Protein AF-0000000073734583 (afdb_homodimer)

pLDDT: mean 79.57, std 23.07, range [24.38, 98.81]

Organism: Sparus aurata (NCBI:txid8175)

Sequence (282 aa):
MITLQVNISLIQTADVPLQIPQTEAKLSEDLTLTCQASGDKVGLFFWYKMKFGYMVETIAEGAVHKEITLQGQFNNSRFSITKAGSLFHLNIKNVNEDDEGAYFCQSGAAYSMKFKSGIILAVNGKVSYFHCFLCFVCISVMITLQVNISLIQTADVPLQIPQTEAKLSEDLTLTCQASGDKVGLFFWYKMKFGYMVETIAEGAVHKEITLQGQFNNSRFSITKAGSLFHLNIKNVNEDDEGAYFCQSGAAYSMKFKSGIILAVNGKVSYFHCFLCFVCISV

InterPro domains:
  IPR003599 Immunoglobulin domain subtype [SM00409] (20-124)
  IPR007110 Immunoglobulin-like domain [PS50835] (17-106)
  IPR013106 Immunoglobulin V-set domain [PF07686] (23-123)
  IPR013106 Immunoglobulin V-set domain [SM00406] (30-107)
  IPR013783 Immunoglobulin-like fold [G3DSA:2.60.40.10] (16-129)
  IPR036179 Immunoglobulin-like domain superfamily [SSF48726] (19-123)

Solvent-accessible surface area (backbone atoms only — not comparable to full-atom values): 15970 Å² total; per-residue (Å²): 135,86,78,78,74,77,75,72,71,76,68,73,71,62,74,67,79,48,73,39,55,72,49,71,45,50,74,59,35,69,48,72,46,77,34,68,61,65,76,53,75,82,19,41,33,35,34,35,38,34,38,90,65,36,41,72,39,65,38,28,42,33,36,69,84,55,71,65,43,58,26,78,76,42,58,45,94,43,43,48,76,48,74,62,88,42,33,39,31,44,36,38,45,55,32,47,74,84,67,39,30,36,38,36,31,33,35,23,40,85,91,54,66,40,75,65,42,46,36,34,37,20,40,67,77,44,61,75,61,68,76,44,62,69,62,56,71,65,58,82,113,134,85,78,78,75,75,73,72,72,76,67,73,71,64,75,68,78,47,74,38,54,74,48,72,43,49,73,58,36,70,46,74,46,78,33,68,59,66,76,48,74,80,17,42,32,37,34,36,39,32,38,90,64,36,41,73,39,63,38,28,41,33,35,67,84,55,72,66,41,59,26,78,75,43,57,45,93,44,42,49,76,49,75,59,90,43,33,40,32,44,35,38,44,54,33,46,74,84,68,38,30,37,38,37,31,34,36,23,39,86,94,52,65,40,75,65,42,47,36,34,37,19,40,67,76,44,59,74,60,68,76,45,61,68,64,57,71,67,57,81,113

Structure (mmCIF, N/CA/C/O backbone):
data_AF-0000000073734583-model_v1
#
loop_
_entity.id
_entity.type
_entity.pdbx_description
1 polymer 'Ig-like domain-containing protein'
#
loop_
_atom_site.group_PDB
_atom_site.id
_atom_site.type_symbol
_atom_site.label_atom_id
_atom_site.label_alt_id
_atom_site.label_comp_id
_atom_site.label_asym_id
_atom_site.label_entity_id
_atom_site.label_seq_id
_atom_site.pdbx_PDB_ins_code
_atom_site.Cartn_x
_atom_site.Cartn_y
_atom_site.Cartn_z
_atom_site.occupancy
_atom_site.B_iso_or_equiv
_atom_site.auth_seq_id
_atom_site.auth_comp_id
_atom_site.auth_asym_id
_atom_site.auth_atom_id
_atom_site.pdbx_PDB_model_num
ATOM 1 N N . MET A 1 1 ? -44.281 -34.625 -4.426 1 35.41 1 MET A N 1
ATOM 2 C CA . MET A 1 1 ? -43.594 -33.656 -3.562 1 35.41 1 MET A CA 1
ATOM 3 C C . MET A 1 1 ? -42.281 -33.219 -4.172 1 35.41 1 MET A C 1
ATOM 5 O O . MET A 1 1 ? -41.344 -34 -4.312 1 35.41 1 MET A O 1
ATOM 9 N N . ILE A 1 2 ? -42.312 -32.281 -5.18 1 40.22 2 ILE A N 1
ATOM 10 C CA . ILE A 1 2 ? -41.188 -31.75 -5.961 1 40.22 2 ILE A CA 1
ATOM 11 C C . ILE A 1 2 ? -40.312 -30.906 -5.07 1 40.22 2 ILE A C 1
ATOM 13 O O . ILE A 1 2 ? -40.75 -29.875 -4.539 1 40.22 2 ILE A O 1
ATOM 17 N N . THR A 1 3 ? -39.344 -31.562 -4.301 1 34.41 3 THR A N 1
ATOM 18 C CA . THR A 1 3 ? -38.375 -30.812 -3.508 1 34.41 3 THR A CA 1
ATOM 19 C C . THR A 1 3 ? -37.469 -29.969 -4.406 1 34.41 3 THR A C 1
ATOM 21 O O . THR A 1 3 ? -36.75 -30.516 -5.238 1 34.41 3 THR A O 1
ATOM 24 N N . LEU A 1 4 ? -37.906 -28.75 -4.719 1 34.22 4 LEU A N 1
ATOM 25 C CA . LEU A 1 4 ? -37.031 -27.781 -5.367 1 34.22 4 LEU A CA 1
ATOM 26 C C . LEU A 1 4 ? -35.812 -27.5 -4.516 1 34.22 4 LEU A C 1
ATOM 28 O O . LEU A 1 4 ? -35.938 -26.953 -3.414 1 34.22 4 LEU A O 1
ATOM 32 N N . GLN A 1 5 ? -34.812 -28.312 -4.621 1 40.91 5 GLN A N 1
ATOM 33 C CA . GLN A 1 5 ? -33.531 -28.031 -3.975 1 40.91 5 GLN A CA 1
ATOM 34 C C . GLN A 1 5 ? -32.906 -26.766 -4.547 1 40.91 5 GLN A C 1
ATOM 36 O O . GLN A 1 5 ? -32.625 -26.703 -5.742 1 40.91 5 GLN A O 1
ATOM 41 N N . VAL A 1 6 ? -33.281 -25.625 -4.023 1 35.09 6 VAL A N 1
ATOM 42 C CA . VAL A 1 6 ? -32.531 -24.406 -4.363 1 35.09 6 VAL A CA 1
ATOM 43 C C . VAL A 1 6 ? -31.094 -24.547 -3.914 1 35.09 6 VAL A C 1
ATOM 45 O O . VAL A 1 6 ? -30.812 -24.703 -2.721 1 35.09 6 VAL A O 1
ATOM 48 N N . ASN A 1 7 ? -30.266 -25.172 -4.727 1 38.91 7 ASN A N 1
ATOM 49 C CA . ASN A 1 7 ? -28.844 -25.078 -4.438 1 38.91 7 ASN A CA 1
ATOM 50 C C . ASN A 1 7 ? -28.391 -23.625 -4.355 1 38.91 7 ASN A C 1
ATOM 52 O O . ASN A 1 7 ? -28.531 -22.875 -5.32 1 38.91 7 ASN A O 1
ATOM 56 N N . ILE A 1 8 ? -28.531 -23.031 -3.258 1 34.38 8 ILE A N 1
ATOM 57 C CA . ILE A 1 8 ? -27.875 -21.75 -3.031 1 34.38 8 ILE A CA 1
ATOM 58 C C . ILE A 1 8 ? -26.391 -21.859 -3.404 1 34.38 8 ILE A C 1
ATOM 60 O O . ILE A 1 8 ? -25.641 -22.594 -2.762 1 34.38 8 ILE A O 1
ATOM 64 N N . SER A 1 9 ? -26.078 -21.828 -4.656 1 38.75 9 SER A N 1
ATOM 65 C CA . SER A 1 9 ? -24.656 -21.625 -4.98 1 38.75 9 SER A CA 1
ATOM 66 C C . SER A 1 9 ? -24.047 -20.547 -4.109 1 38.75 9 SER A C 1
ATOM 68 O O . SER A 1 9 ? -24.594 -19.453 -3.984 1 38.75 9 SER A O 1
ATOM 70 N N . LEU A 1 10 ? -23.422 -20.844 -3.061 1 38.38 10 LEU A N 1
ATOM 71 C CA . LEU A 1 10 ? -22.531 -19.922 -2.365 1 38.38 10 LEU A CA 1
ATOM 72 C C . LEU A 1 10 ? -21.672 -19.141 -3.355 1 38.38 10 LEU A C 1
ATOM 74 O O . LEU A 1 10 ? -20.75 -19.703 -3.955 1 38.38 10 LEU A O 1
ATOM 78 N N . ILE A 1 11 ? -22.266 -18.375 -4.215 1 38.53 11 ILE A N 1
ATOM 79 C CA . ILE A 1 11 ? -21.422 -17.438 -4.949 1 38.53 11 ILE A CA 1
ATOM 80 C C . ILE A 1 11 ? -20.328 -16.891 -4.031 1 38.53 11 ILE A C 1
ATOM 82 O O . ILE A 1 11 ? -20.625 -16.344 -2.969 1 38.53 11 ILE A O 1
ATOM 86 N N . GLN A 1 12 ? -19.312 -17.578 -3.699 1 41.94 12 GLN A N 1
ATOM 87 C CA . GLN A 1 12 ? -18.156 -16.922 -3.096 1 41.94 12 GLN A CA 1
ATOM 88 C C . GLN A 1 12 ? -17.984 -15.508 -3.619 1 41.94 12 GLN A C 1
ATOM 90 O O . GLN A 1 12 ? -17.906 -15.289 -4.828 1 41.94 12 GLN A O 1
ATOM 95 N N . THR A 1 13 ? -18.812 -14.586 -3.254 1 44.34 13 THR A N 1
ATOM 96 C CA . THR A 1 13 ? -18.688 -13.195 -3.672 1 44.34 13 THR A CA 1
ATOM 97 C C . THR A 1 13 ? -17.234 -12.766 -3.717 1 44.34 13 THR A C 1
ATOM 99 O O . THR A 1 13 ? -16.516 -12.852 -2.713 1 44.34 13 THR A O 1
ATOM 102 N N . ALA A 1 14 ? -16.484 -13.164 -4.73 1 50.34 14 ALA A N 1
ATOM 103 C CA . ALA A 1 14 ? -15.156 -12.609 -4.957 1 50.34 14 ALA A CA 1
ATOM 104 C C . ALA A 1 14 ? -15.07 -11.172 -4.453 1 50.34 14 ALA A C 1
ATOM 106 O O . ALA A 1 14 ? -15.969 -10.359 -4.711 1 50.34 14 ALA A O 1
ATOM 107 N N . ASP A 1 15 ? -14.555 -10.922 -3.242 1 63.34 15 ASP A N 1
ATOM 108 C CA . ASP A 1 15 ? -14.398 -9.586 -2.672 1 63.34 15 ASP A CA 1
ATOM 109 C C . ASP A 1 15 ? -13.922 -8.594 -3.725 1 63.34 15 ASP A C 1
ATOM 111 O O . ASP A 1 15 ? -12.875 -8.789 -4.344 1 63.34 15 ASP A O 1
ATOM 115 N N . VAL A 1 16 ? -14.867 -8.078 -4.516 1 70.25 16 VAL A N 1
ATOM 116 C CA . VAL A 1 16 ? -14.625 -7.02 -5.488 1 70.25 16 VAL A CA 1
ATOM 117 C C . VAL A 1 16 ? -13.836 -5.887 -4.832 1 70.25 16 VAL A C 1
ATOM 119 O O . VAL A 1 16 ? -14.164 -5.461 -3.721 1 70.25 16 VAL A O 1
ATOM 122 N N . PRO A 1 17 ? -12.695 -5.566 -5.52 1 79.75 17 PRO A N 1
ATOM 123 C CA . PRO A 1 17 ? -11.945 -4.438 -4.957 1 79.75 17 PRO A CA 1
ATOM 124 C C . PRO A 1 17 ? -12.82 -3.203 -4.738 1 79.75 17 PRO A C 1
ATOM 126 O O . PRO A 1 17 ? -13.711 -2.92 -5.547 1 79.75 17 PRO A O 1
ATOM 129 N N . LEU A 1 18 ? -12.719 -2.6 -3.615 1 88.12 18 LEU A N 1
ATOM 130 C CA . LEU A 1 18 ? -13.469 -1.404 -3.242 1 88.12 18 LEU A CA 1
ATOM 131 C C . LEU A 1 18 ? -12.805 -0.15 -3.799 1 88.12 18 LEU A C 1
ATOM 133 O O . LEU A 1 18 ? -11.617 0.086 -3.561 1 88.12 18 LEU A O 1
ATOM 137 N N . GLN A 1 19 ? -13.555 0.613 -4.617 1 91.81 19 GLN A N 1
ATOM 138 C CA . GLN A 1 19 ? -13.031 1.894 -5.078 1 91.81 19 GLN A CA 1
ATOM 139 C C . GLN A 1 19 ? -12.898 2.881 -3.92 1 91.81 19 GLN A C 1
ATOM 141 O O . GLN A 1 19 ? -13.75 2.914 -3.027 1 91.81 19 GLN A O 1
ATOM 146 N N . ILE A 1 20 ? -11.812 3.674 -3.93 1 94.06 20 ILE A N 1
ATOM 147 C CA . ILE A 1 20 ? -11.609 4.609 -2.83 1 94.06 20 ILE A CA 1
ATOM 148 C C . ILE A 1 20 ? -11.938 6.027 -3.291 1 94.06 20 ILE A C 1
ATOM 150 O O . ILE A 1 20 ? -11.875 6.328 -4.484 1 94.06 20 ILE A O 1
ATOM 154 N N . PRO A 1 21 ? -12.414 6.867 -2.396 1 94.31 21 PRO A N 1
ATOM 155 C CA . PRO A 1 21 ? -12.781 8.234 -2.773 1 94.31 21 PRO A CA 1
ATOM 156 C C . PRO A 1 21 ? -11.578 9.078 -3.188 1 94.31 21 PRO A C 1
ATOM 158 O O . PRO A 1 21 ? -10.43 8.664 -2.992 1 94.31 21 PRO A O 1
ATOM 161 N N . GLN A 1 22 ? -11.898 10.141 -3.861 1 91.25 22 GLN A N 1
ATOM 162 C CA . GLN A 1 22 ? -10.891 11.125 -4.23 1 91.25 22 GLN A CA 1
ATOM 163 C C . GLN A 1 22 ? -11.211 12.492 -3.639 1 91.25 22 GLN A C 1
ATOM 165 O O . GLN A 1 22 ? -12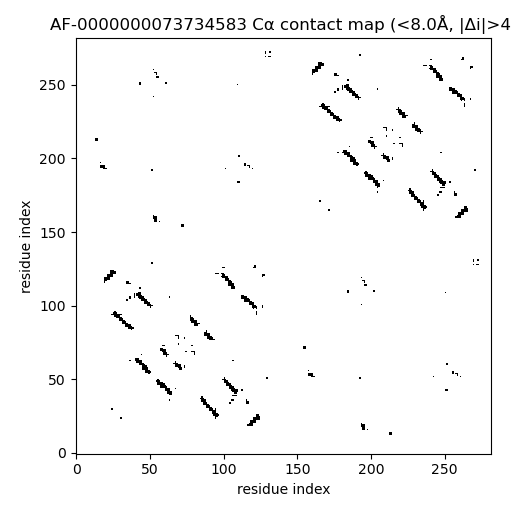.383 12.875 -3.539 1 91.25 22 GLN A O 1
ATOM 170 N N . THR A 1 23 ? -10.211 13.172 -3.221 1 94 23 THR A N 1
ATOM 171 C CA . THR A 1 23 ? -10.359 14.555 -2.775 1 94 23 THR A CA 1
ATOM 172 C C . THR A 1 23 ? -9.312 15.453 -3.441 1 94 23 THR A C 1
ATOM 174 O O . THR A 1 23 ? -8.383 14.953 -4.082 1 94 23 THR A O 1
ATOM 177 N N . GLU A 1 24 ? -9.547 16.703 -3.414 1 93.5 24 GLU A N 1
ATOM 178 C CA . GLU A 1 24 ? -8.625 17.656 -4.02 1 93.5 24 GLU A CA 1
ATOM 179 C C . GLU A 1 24 ? -8.234 18.75 -3.027 1 93.5 24 GLU A C 1
ATOM 181 O O . GLU A 1 24 ? -9.047 19.156 -2.193 1 93.5 24 GLU A O 1
ATOM 186 N N . ALA A 1 25 ? -6.992 19.125 -3.111 1 95.88 25 ALA A N 1
ATOM 187 C CA . ALA A 1 25 ? -6.5 20.266 -2.338 1 95.88 25 ALA A CA 1
ATOM 188 C C . ALA A 1 25 ? -5.762 21.266 -3.234 1 95.88 25 ALA A C 1
ATOM 190 O O . ALA A 1 25 ? -5.195 20.875 -4.258 1 95.88 25 ALA A O 1
ATOM 191 N N . LYS A 1 26 ? -5.812 22.531 -2.834 1 95.38 26 LYS A N 1
ATOM 192 C CA . LYS A 1 26 ? -5.016 23.547 -3.504 1 95.38 26 LYS A CA 1
ATOM 193 C C . LYS A 1 26 ? -3.641 23.688 -2.859 1 95.38 26 LYS A C 1
ATOM 195 O O . LYS A 1 26 ? -3.453 23.312 -1.697 1 95.38 26 LYS A O 1
ATOM 200 N N . LEU A 1 27 ? -2.771 24.188 -3.654 1 95.75 27 LEU A N 1
ATOM 201 C CA . LEU A 1 27 ? -1.441 24.453 -3.117 1 95.75 27 LEU A CA 1
ATOM 202 C C . LEU A 1 27 ? -1.524 25.375 -1.901 1 95.75 27 LEU A C 1
ATOM 204 O O . LEU A 1 27 ? -2.287 26.344 -1.898 1 95.75 27 LEU A O 1
ATOM 208 N N . SER A 1 28 ? -0.729 25.016 -0.938 1 96.62 28 SER A N 1
ATOM 209 C CA . SER A 1 28 ? -0.502 25.812 0.26 1 96.62 28 SER A CA 1
ATOM 210 C C . SER A 1 28 ? -1.683 25.719 1.221 1 96.62 28 SER A C 1
ATOM 212 O O . SER A 1 28 ? -1.654 26.312 2.307 1 96.62 28 SER A O 1
ATOM 214 N N . GLU A 1 29 ? -2.691 25 0.878 1 96.94 29 GLU A N 1
ATOM 215 C CA . GLU A 1 29 ? -3.805 24.781 1.794 1 96.94 29 GLU A CA 1
ATOM 216 C C . GLU A 1 29 ? -3.469 23.703 2.822 1 96.94 29 GLU A C 1
ATOM 218 O O . GLU A 1 29 ? -2.504 22.953 2.652 1 96.94 29 GLU A O 1
ATOM 223 N N . ASP A 1 30 ? -4.18 23.797 3.928 1 98.38 30 ASP A N 1
ATOM 224 C CA . ASP A 1 30 ? -4.066 22.719 4.906 1 98.38 30 ASP A CA 1
ATOM 225 C C . ASP A 1 30 ? -5.117 21.641 4.66 1 98.38 30 ASP A C 1
ATOM 227 O O . ASP A 1 30 ? -6.234 21.938 4.227 1 98.38 30 ASP A O 1
ATOM 231 N N . LEU A 1 31 ? -4.793 20.422 4.922 1 98.31 31 LEU A N 1
ATOM 232 C CA . LEU A 1 31 ? -5.672 19.281 4.664 1 98.31 31 LEU A CA 1
ATOM 233 C C . LEU A 1 31 ? -5.637 18.297 5.824 1 98.31 31 LEU A C 1
ATOM 235 O O . LEU A 1 31 ? -4.574 18.031 6.395 1 98.31 31 LEU A O 1
ATOM 239 N N . THR A 1 32 ? -6.762 17.781 6.18 1 98.56 32 THR A N 1
ATOM 240 C CA . THR A 1 32 ? -6.855 16.719 7.184 1 98.56 32 THR A CA 1
ATOM 241 C C . THR A 1 32 ? -7.5 15.469 6.598 1 98.56 32 THR A C 1
ATOM 243 O O . THR A 1 32 ? -8.578 15.539 6.004 1 98.56 32 THR A O 1
ATOM 246 N N . LEU A 1 33 ? -6.863 14.375 6.656 1 98.12 33 LEU A N 1
ATOM 247 C CA . LEU A 1 33 ? -7.422 13.07 6.301 1 98.12 33 LEU A CA 1
ATOM 248 C C . LEU A 1 33 ? -7.801 12.281 7.551 1 98.12 33 LEU A C 1
ATOM 250 O O . LEU A 1 33 ? -7.07 12.305 8.547 1 98.12 33 LEU A O 1
ATOM 254 N N . THR A 1 34 ? -8.906 11.578 7.492 1 96.5 34 THR A N 1
ATOM 255 C CA . THR A 1 34 ? -9.43 10.93 8.688 1 96.5 34 THR A CA 1
ATOM 256 C C . THR A 1 34 ? -9.516 9.414 8.484 1 96.5 34 THR A C 1
ATOM 258 O O . THR A 1 34 ? -9.93 8.953 7.422 1 96.5 34 THR A O 1
ATOM 261 N N . CYS A 1 35 ? -9.117 8.695 9.414 1 94.81 35 CYS A N 1
ATOM 262 C CA . CYS A 1 35 ? -9.195 7.238 9.453 1 94.81 35 CYS A CA 1
ATOM 263 C C . CYS A 1 35 ? -9.914 6.762 10.703 1 94.81 35 CYS A C 1
ATOM 265 O O . CYS A 1 35 ? -9.586 7.18 11.82 1 94.81 35 CYS A O 1
ATOM 267 N N . GLN A 1 36 ? -10.906 5.992 10.547 1 89.31 36 GLN A N 1
ATOM 268 C CA . GLN A 1 36 ? -11.602 5.367 11.664 1 89.31 36 GLN A CA 1
ATOM 269 C C . GLN A 1 36 ? -11 4.008 12 1 89.31 36 GLN A C 1
ATOM 271 O O . GLN A 1 36 ? -11.109 3.062 11.219 1 89.31 36 GLN A O 1
ATOM 276 N N . ALA A 1 37 ? -10.297 3.949 12.938 1 80 37 ALA A N 1
ATOM 277 C CA . ALA A 1 37 ? -9.672 2.686 13.32 1 80 37 ALA A CA 1
ATOM 278 C C . ALA A 1 37 ? -10.258 2.16 14.625 1 80 37 ALA A C 1
ATOM 280 O O . ALA A 1 37 ? -9.68 1.272 15.258 1 80 37 ALA A O 1
ATOM 281 N N . SER A 1 38 ? -11.523 2.711 15.156 1 64.06 38 SER A N 1
ATOM 282 C CA . SER A 1 38 ? -12.164 2.377 16.422 1 64.06 38 SER A CA 1
ATOM 283 C C . SER A 1 38 ? -12.68 0.94 16.422 1 64.06 38 SER A C 1
ATOM 285 O O . SER A 1 38 ? -13.07 0.418 15.383 1 64.06 38 SER A O 1
ATOM 287 N N . GLY A 1 39 ? -12.281 0.159 17.438 1 58.41 39 GLY A N 1
ATOM 288 C CA . GLY A 1 39 ? -12.75 -1.157 17.844 1 58.41 39 GLY A CA 1
ATOM 289 C C . GLY A 1 39 ? -11.625 -2.158 18.031 1 58.41 39 GLY A C 1
ATOM 290 O O . GLY A 1 39 ? -11.836 -3.25 18.562 1 58.41 39 GLY A O 1
ATOM 291 N N . ASP A 1 40 ? -10.719 -1.677 17.359 1 54.5 40 ASP A N 1
ATOM 292 C CA . ASP A 1 40 ? -9.742 -2.74 17.531 1 54.5 40 ASP A CA 1
ATOM 293 C C . ASP A 1 40 ? -8.969 -2.559 18.844 1 54.5 40 ASP A C 1
ATOM 295 O O . ASP A 1 40 ? -8.266 -1.562 19.016 1 54.5 40 ASP A O 1
ATOM 299 N N . LYS A 1 41 ? -9.633 -2.768 20.016 1 56.22 41 LYS A N 1
ATOM 300 C CA . LYS A 1 41 ? -8.938 -2.658 21.297 1 56.22 41 LYS A CA 1
ATOM 301 C C . LYS A 1 41 ? -7.445 -2.422 21.094 1 56.22 41 LYS A C 1
ATOM 303 O O . LYS A 1 41 ? -6.895 -1.436 21.594 1 56.22 41 LYS A O 1
ATOM 308 N N . VAL A 1 42 ? -6.461 -3.465 21.172 1 58.16 42 VAL A N 1
ATOM 309 C CA . VAL A 1 42 ? -5.004 -3.561 21.25 1 58.16 42 VAL A CA 1
ATOM 310 C C . VAL A 1 42 ? -4.426 -3.738 19.859 1 58.16 42 VAL A C 1
ATOM 312 O O . VAL A 1 42 ? -4.656 -4.762 19.203 1 58.16 42 VAL A O 1
ATOM 315 N N . GLY A 1 43 ? -4.383 -2.547 18.938 1 82.31 43 GLY A N 1
ATOM 316 C CA . GLY A 1 43 ? -3.732 -3.021 17.734 1 82.31 43 GLY A CA 1
ATOM 317 C C . GLY A 1 43 ? -2.779 -2.008 17.125 1 82.31 43 GLY A C 1
ATOM 318 O O . GLY A 1 43 ? -2.521 -0.959 17.719 1 82.31 43 GLY A O 1
ATOM 319 N N . LEU A 1 44 ? -1.992 -2.316 16.203 1 88.75 44 LEU A N 1
ATOM 320 C CA . LEU A 1 44 ? -1.053 -1.527 15.422 1 88.75 44 LEU A CA 1
ATOM 321 C C . LEU A 1 44 ? -1.794 -0.589 14.469 1 88.75 44 LEU A C 1
ATOM 323 O O . LEU A 1 44 ? -2.945 -0.844 14.109 1 88.75 44 LEU A O 1
ATOM 327 N N . PHE A 1 45 ? -1.172 0.544 14.328 1 91.81 45 PHE A N 1
ATOM 328 C CA . PHE A 1 45 ? -1.754 1.538 13.43 1 91.81 45 PHE A CA 1
ATOM 329 C C . PHE A 1 45 ? -0.693 2.117 12.508 1 91.81 45 PHE A C 1
ATOM 331 O O . PHE A 1 45 ? 0.418 2.43 12.938 1 91.81 45 PHE A O 1
ATOM 338 N N . PHE A 1 46 ? -1.077 2.32 11.156 1 94.44 46 PHE A N 1
ATOM 339 C CA . PHE A 1 46 ? -0.163 2.873 10.164 1 94.44 46 PHE A CA 1
ATOM 340 C C . PHE A 1 46 ? -0.894 3.822 9.227 1 94.44 46 PHE A C 1
ATOM 342 O O . PHE A 1 46 ? -2.037 3.566 8.836 1 94.44 46 PHE A O 1
ATOM 349 N N . TRP A 1 47 ? -0.227 4.918 8.867 1 96.56 47 TRP A N 1
ATOM 350 C CA . TRP A 1 47 ? -0.566 5.715 7.695 1 96.56 47 TRP A CA 1
ATOM 351 C C . TRP A 1 47 ? 0.458 5.512 6.586 1 96.56 47 TRP A C 1
ATOM 353 O O . TRP A 1 47 ? 1.665 5.52 6.836 1 96.56 47 TRP A O 1
ATOM 363 N N . TYR A 1 48 ? -0.094 5.316 5.371 1 97.12 48 TYR A N 1
ATOM 364 C CA . TYR A 1 48 ? 0.779 5.148 4.211 1 97.12 48 TYR A CA 1
ATOM 365 C C . TYR A 1 48 ? 0.444 6.16 3.125 1 97.12 48 TYR A C 1
ATOM 367 O O . TYR A 1 48 ? -0.707 6.582 2.994 1 97.12 48 TYR A O 1
ATOM 375 N N . LYS A 1 49 ? 1.459 6.477 2.379 1 97.06 49 LYS A N 1
ATOM 376 C CA . LYS A 1 49 ? 1.299 7.223 1.134 1 97.06 49 LYS A CA 1
ATOM 377 C C . LYS A 1 49 ? 1.87 6.449 -0.049 1 97.06 49 LYS A C 1
ATOM 379 O O . LYS A 1 49 ? 2.949 5.859 0.05 1 97.06 49 LYS A O 1
ATOM 384 N N . MET A 1 50 ? 1.087 6.453 -1.098 1 93.81 50 MET A N 1
ATOM 385 C CA . MET A 1 50 ? 1.532 5.758 -2.303 1 93.81 50 MET A CA 1
ATOM 386 C C . MET A 1 50 ? 1.355 6.637 -3.535 1 93.81 50 MET A C 1
ATOM 388 O O . MET A 1 50 ? 0.264 7.156 -3.783 1 93.81 50 MET A O 1
ATOM 392 N N . LYS A 1 51 ? 2.445 6.828 -4.191 1 89.31 51 LYS A N 1
ATOM 393 C CA . LYS A 1 51 ? 2.404 7.406 -5.531 1 89.31 51 LYS A CA 1
ATOM 394 C C . LYS A 1 51 ? 2.621 6.336 -6.598 1 89.31 51 LYS A C 1
ATOM 396 O O . LYS A 1 51 ? 3.523 5.508 -6.477 1 89.31 51 LYS A O 1
ATOM 401 N N . PHE A 1 52 ? 1.779 6.355 -7.512 1 84.19 52 PHE A N 1
ATOM 402 C CA . PHE A 1 52 ? 1.883 5.328 -8.539 1 84.19 52 PHE A CA 1
ATOM 403 C C . PHE A 1 52 ? 3.295 5.277 -9.117 1 84.19 52 PHE A C 1
ATOM 405 O O . PHE A 1 52 ? 3.893 6.316 -9.398 1 84.19 52 PHE A O 1
ATOM 412 N N . GLY A 1 53 ? 3.766 4.121 -9.273 1 87.19 53 GLY A N 1
ATOM 413 C CA . GLY A 1 53 ? 5.094 3.938 -9.836 1 87.19 53 GLY A CA 1
ATOM 414 C C . GLY A 1 53 ? 6.199 3.996 -8.797 1 87.19 53 GLY A C 1
ATOM 415 O O . GLY A 1 53 ? 7.367 3.779 -9.117 1 87.19 53 GLY A O 1
ATOM 416 N N . TYR A 1 54 ? 5.82 4.285 -7.625 1 91.94 54 TYR A N 1
ATOM 417 C CA . TYR A 1 54 ? 6.82 4.445 -6.574 1 91.94 54 TYR A CA 1
ATOM 418 C C . TYR A 1 54 ? 6.555 3.488 -5.418 1 91.94 54 TYR A C 1
ATOM 420 O O . TYR A 1 54 ? 5.457 2.93 -5.305 1 91.94 54 TYR A O 1
ATOM 428 N N . MET A 1 55 ? 7.531 3.352 -4.602 1 95.69 55 MET A N 1
ATOM 429 C CA . MET A 1 5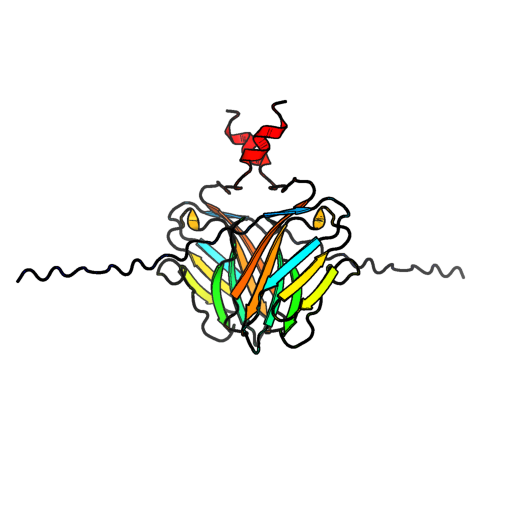5 ? 7.406 2.535 -3.398 1 95.69 55 MET A CA 1
ATOM 430 C C . MET A 1 55 ? 6.488 3.201 -2.381 1 95.69 55 MET A C 1
ATOM 432 O O . MET A 1 55 ? 6.473 4.426 -2.262 1 95.69 55 MET A O 1
ATOM 436 N N . VAL A 1 56 ? 5.781 2.414 -1.668 1 96.5 56 VAL A N 1
ATOM 437 C CA . VAL A 1 56 ? 4.914 2.895 -0.597 1 96.5 56 VAL A CA 1
ATOM 438 C C . VAL A 1 56 ? 5.758 3.555 0.492 1 96.5 56 VAL A C 1
ATOM 440 O O . VAL A 1 56 ? 6.816 3.045 0.862 1 96.5 56 VAL A O 1
ATOM 443 N N . GLU A 1 57 ? 5.277 4.625 1.04 1 96.44 57 GLU A N 1
ATOM 444 C CA . GLU A 1 57 ? 5.945 5.328 2.133 1 96.44 57 GLU A CA 1
ATOM 445 C C . GLU A 1 57 ? 5.125 5.258 3.416 1 96.44 57 GLU A C 1
ATOM 447 O O . GLU A 1 57 ? 3.914 5.5 3.398 1 96.44 57 GLU A O 1
ATOM 452 N N . THR A 1 58 ? 5.789 4.898 4.504 1 95.62 58 THR A N 1
ATOM 453 C CA . THR A 1 58 ? 5.133 4.953 5.805 1 95.62 58 THR A CA 1
ATOM 454 C C . THR A 1 58 ? 5.141 6.379 6.355 1 95.62 58 THR A C 1
ATOM 456 O O . THR A 1 58 ? 6.207 6.957 6.574 1 95.62 58 THR A O 1
ATOM 459 N N . ILE A 1 59 ? 3.977 6.922 6.57 1 97.25 59 ILE A N 1
ATOM 460 C CA . ILE A 1 59 ? 3.855 8.281 7.09 1 97.25 59 ILE A CA 1
ATOM 461 C C . ILE A 1 59 ? 3.951 8.258 8.609 1 97.25 59 ILE A C 1
ATOM 463 O O . ILE A 1 59 ? 4.652 9.078 9.211 1 97.25 59 ILE A O 1
ATOM 467 N N . ALA A 1 60 ? 3.264 7.344 9.195 1 95.88 60 ALA A N 1
ATOM 468 C CA . ALA A 1 60 ? 3.191 7.25 10.656 1 95.88 60 ALA A CA 1
ATOM 469 C C . ALA A 1 60 ? 2.914 5.82 11.102 1 95.88 60 ALA A C 1
ATOM 471 O O . ALA A 1 60 ? 2.307 5.039 10.367 1 95.88 60 ALA A O 1
ATOM 472 N N . GLU A 1 61 ? 3.408 5.48 12.195 1 93.56 61 GLU A N 1
ATOM 473 C CA . GLU A 1 61 ? 3.186 4.156 12.766 1 93.56 61 GLU A CA 1
ATOM 474 C C . GLU A 1 61 ? 3.119 4.215 14.289 1 93.56 61 GLU A C 1
ATOM 476 O O . GLU A 1 61 ? 3.678 5.125 14.906 1 93.56 61 GLU A O 1
ATOM 481 N N . GLY A 1 62 ? 2.383 3.217 14.852 1 90.31 62 GLY A N 1
ATOM 482 C CA . GLY A 1 62 ? 2.291 3.092 16.297 1 90.31 62 GLY A CA 1
ATOM 483 C C . GLY A 1 62 ? 1.168 2.178 16.75 1 90.31 62 GLY A C 1
ATOM 484 O O . GLY A 1 62 ? 0.666 1.37 15.969 1 90.31 62 GLY A O 1
ATOM 485 N N . ALA A 1 63 ? 0.905 2.27 18.078 1 87 63 ALA A N 1
ATOM 486 C CA . ALA A 1 63 ? -0.209 1.523 18.656 1 87 63 ALA A CA 1
ATOM 487 C C . ALA A 1 63 ? -1.42 2.428 18.875 1 87 63 ALA A C 1
ATOM 489 O O . ALA A 1 63 ? -1.273 3.588 19.266 1 87 63 ALA A O 1
ATOM 490 N N . VAL A 1 64 ? -2.576 1.842 18.688 1 84 64 VAL A N 1
ATOM 491 C CA . VAL A 1 64 ? -3.82 2.602 18.75 1 84 64 VAL A CA 1
ATOM 492 C C . VAL A 1 64 ? -3.943 3.268 20.125 1 84 64 VAL A C 1
ATOM 494 O O . VAL A 1 64 ? -4.461 4.379 20.234 1 84 64 VAL A O 1
ATOM 497 N N . HIS A 1 65 ? -3.426 2.592 21.109 1 83.25 65 HIS A N 1
ATOM 498 C CA . HIS A 1 65 ? -3.592 3.104 22.469 1 83.25 65 HIS A CA 1
ATOM 499 C C . HIS A 1 65 ? -2.324 3.803 22.938 1 83.25 65 HIS A C 1
ATOM 501 O O . HIS A 1 65 ? -2.238 4.207 24.109 1 83.25 65 HIS A O 1
ATOM 507 N N . LYS A 1 66 ? -1.3 3.9 22.094 1 83.5 66 LYS A N 1
ATOM 508 C CA . LYS A 1 66 ? -0.057 4.594 22.422 1 83.5 66 LYS A CA 1
ATOM 509 C C . LYS A 1 66 ? 0.217 5.719 21.422 1 83.5 66 LYS A C 1
ATOM 511 O O . LYS A 1 66 ? -0.708 6.246 20.812 1 83.5 66 LYS A O 1
ATOM 516 N N . GLU A 1 67 ? 1.456 6.152 21.406 1 85.5 67 GLU A N 1
ATOM 517 C CA . GLU A 1 67 ? 1.842 7.258 20.547 1 85.5 67 GLU A CA 1
ATOM 518 C C . GLU A 1 67 ? 2.053 6.785 19.109 1 85.5 67 GLU A C 1
ATOM 520 O O . GLU A 1 67 ? 2.666 5.742 18.875 1 85.5 67 GLU A O 1
ATOM 525 N N . ILE A 1 68 ? 1.394 7.461 18.219 1 90.56 68 ILE A N 1
ATOM 526 C CA . ILE A 1 68 ? 1.654 7.285 16.797 1 90.56 68 ILE A CA 1
ATOM 527 C C . ILE A 1 68 ? 2.709 8.289 16.328 1 90.56 68 ILE A C 1
ATOM 529 O O . ILE A 1 68 ? 2.545 9.5 16.516 1 90.56 68 ILE A O 1
ATOM 533 N N . THR A 1 69 ? 3.799 7.82 15.781 1 94.62 69 THR A N 1
ATOM 534 C CA . THR A 1 69 ? 4.93 8.68 15.453 1 94.62 69 THR A CA 1
ATOM 535 C C . THR A 1 69 ? 5.082 8.828 13.938 1 94.62 69 THR A C 1
ATOM 537 O O . THR A 1 69 ? 4.922 7.852 13.203 1 94.62 69 THR A O 1
ATOM 540 N N . LEU A 1 70 ? 5.402 10.008 13.5 1 96.94 70 LEU A N 1
ATOM 541 C CA . LEU A 1 70 ? 5.691 10.273 12.094 1 96.94 70 LEU A CA 1
ATOM 542 C C . LEU A 1 70 ? 7.027 9.656 11.695 1 96.94 70 LEU A C 1
ATOM 544 O O . LEU A 1 70 ? 7.941 9.555 12.516 1 96.94 70 LEU A O 1
ATOM 548 N N . GLN A 1 71 ? 7.078 9.352 10.453 1 95 71 GLN A N 1
ATOM 549 C CA . GLN A 1 71 ? 8.25 8.609 9.992 1 95 71 GLN A CA 1
ATOM 550 C C . GLN A 1 71 ? 8.953 9.336 8.859 1 95 71 GLN A C 1
ATOM 552 O O . GLN A 1 71 ? 8.312 10.055 8.086 1 95 71 GLN A O 1
ATOM 557 N N . GLY A 1 72 ? 10.273 9.117 8.789 1 92.69 72 GLY A N 1
ATOM 558 C CA . GLY A 1 72 ? 11.07 9.562 7.648 1 92.69 72 GLY A CA 1
ATOM 559 C C . GLY A 1 72 ? 10.867 11.031 7.316 1 92.69 72 GLY A C 1
ATOM 560 O O . GLY A 1 72 ? 10.961 11.891 8.195 1 92.69 72 GLY A O 1
ATOM 561 N N . GLN A 1 73 ? 10.531 11.25 6.008 1 94.25 73 GLN A N 1
ATOM 562 C CA . GLN A 1 73 ? 10.43 12.609 5.496 1 94.25 73 GLN A CA 1
ATOM 563 C C . GLN A 1 73 ? 9.172 13.305 6.02 1 94.25 73 GLN A C 1
ATOM 565 O O . GLN A 1 73 ? 9.023 14.516 5.887 1 94.25 73 GLN A O 1
ATOM 570 N N . PHE A 1 74 ? 8.344 12.508 6.613 1 97.38 74 PHE A N 1
ATOM 571 C CA . PHE A 1 74 ? 7.086 13.078 7.082 1 97.38 74 PHE A CA 1
ATOM 572 C C . PHE A 1 74 ? 7.223 13.586 8.516 1 97.38 74 PHE A C 1
ATOM 574 O O . PHE A 1 74 ? 6.312 14.227 9.039 1 97.38 74 PHE A O 1
ATOM 581 N N . ASN A 1 75 ? 8.336 13.242 9.133 1 96.88 75 ASN A N 1
ATOM 582 C CA . ASN A 1 75 ? 8.617 13.773 10.461 1 96.88 75 ASN A CA 1
ATOM 583 C C . ASN A 1 75 ? 9.117 15.211 10.391 1 96.88 75 ASN A C 1
ATOM 585 O O . ASN A 1 75 ? 10.297 15.477 10.617 1 96.88 75 ASN A O 1
ATOM 589 N N . ASN A 1 76 ? 8.242 16.141 10.109 1 97.06 76 ASN A N 1
ATOM 590 C CA . ASN A 1 76 ? 8.5 17.578 10.016 1 97.06 76 ASN A CA 1
ATOM 591 C C . ASN A 1 76 ? 7.27 18.391 10.414 1 97.06 76 ASN A C 1
ATOM 593 O O . ASN A 1 76 ? 6.234 17.828 10.773 1 97.06 76 ASN A O 1
ATOM 597 N N . SER A 1 77 ? 7.359 19.656 10.406 1 97.62 77 SER A N 1
ATOM 598 C CA . SER A 1 77 ? 6.348 20.516 11 1 97.62 77 SER A CA 1
ATOM 599 C C . SER A 1 77 ? 5.074 20.547 10.156 1 97.62 77 SER A C 1
ATOM 601 O O . SER A 1 77 ? 4.031 21.016 10.609 1 97.62 77 SER A O 1
ATOM 603 N N . ARG A 1 78 ? 5.121 20.016 8.945 1 98.56 78 ARG A N 1
ATOM 604 C CA . ARG A 1 78 ? 3.949 20.078 8.078 1 98.56 78 ARG A CA 1
ATOM 605 C C . ARG A 1 78 ? 2.957 18.984 8.414 1 98.56 78 ARG A C 1
ATOM 607 O O . ARG A 1 78 ? 1.764 19.094 8.133 1 98.56 78 ARG A O 1
ATOM 614 N N . PHE A 1 79 ? 3.514 17.922 8.992 1 98.69 79 PHE A N 1
ATOM 615 C CA . PHE A 1 79 ? 2.664 16.781 9.266 1 98.69 79 PHE A CA 1
ATOM 616 C C . PHE A 1 79 ? 2.447 16.609 10.766 1 98.69 79 PHE A C 1
ATOM 618 O O . PHE A 1 79 ? 3.365 16.828 11.555 1 98.69 79 PHE A O 1
ATOM 625 N N . SER A 1 80 ? 1.231 16.203 11.109 1 98.31 80 SER A N 1
ATOM 626 C CA . SER A 1 80 ? 0.922 15.836 12.492 1 98.31 80 SER A CA 1
ATOM 627 C C . SER A 1 80 ? -0.222 14.836 12.555 1 98.31 80 SER A C 1
ATOM 629 O O . SER A 1 80 ? -1.035 14.75 11.633 1 98.31 80 SER A O 1
ATOM 631 N N . ILE A 1 81 ? -0.261 14.07 13.57 1 97.06 81 ILE A N 1
ATOM 632 C CA . ILE A 1 81 ? -1.333 13.117 13.836 1 97.06 81 ILE A CA 1
ATOM 633 C C . ILE A 1 81 ? -2.111 13.555 15.078 1 97.06 81 ILE A C 1
ATOM 635 O O . ILE A 1 81 ? -1.519 13.867 16.109 1 97.06 81 ILE A O 1
ATOM 639 N N . THR A 1 82 ? -3.373 13.656 14.945 1 95.19 82 THR A N 1
ATOM 640 C CA . THR A 1 82 ? -4.23 13.875 16.109 1 95.19 82 THR A CA 1
ATOM 641 C C . THR A 1 82 ? -5.277 12.773 16.219 1 95.19 82 THR A C 1
ATOM 643 O O . THR A 1 82 ? -5.695 12.195 15.219 1 95.19 82 THR A O 1
ATOM 646 N N . LYS A 1 83 ? -5.605 12.461 17.453 1 90.38 83 LYS A N 1
ATOM 647 C CA . LYS A 1 83 ? -6.586 11.422 17.734 1 90.38 83 LYS A CA 1
ATOM 648 C C . LYS A 1 83 ? -7.789 11.992 18.484 1 90.38 83 LYS A C 1
ATOM 650 O O . LYS A 1 83 ? -7.633 12.773 19.422 1 90.38 83 LYS A O 1
ATOM 655 N N . ALA A 1 84 ? -8.93 11.68 17.984 1 89.25 84 ALA A N 1
ATOM 656 C CA . ALA A 1 84 ? -10.195 12 18.656 1 89.25 84 ALA A CA 1
ATOM 657 C C . ALA A 1 84 ? -11.086 10.758 18.766 1 89.25 84 ALA A C 1
ATOM 659 O O . ALA A 1 84 ? -11.789 10.414 17.812 1 89.25 84 ALA A O 1
ATOM 660 N N . GLY A 1 85 ? -11.07 10.117 19.922 1 84.94 85 GLY A N 1
ATOM 661 C CA . GLY A 1 85 ? -11.781 8.852 20.031 1 84.94 85 GLY A CA 1
ATOM 662 C C . GLY A 1 85 ? -11.195 7.762 19.156 1 84.94 85 GLY A C 1
ATOM 663 O O . GLY A 1 85 ? -10.023 7.422 19.281 1 84.94 85 GLY A O 1
ATOM 664 N N . SER A 1 86 ? -12.062 7.297 18.234 1 85.44 86 SER A N 1
ATOM 665 C CA . SER A 1 86 ? -11.617 6.223 17.359 1 85.44 86 SER A CA 1
ATOM 666 C C . SER A 1 86 ? -11.133 6.773 16.016 1 85.44 86 SER A C 1
ATOM 668 O O . SER A 1 86 ? -10.828 6.008 15.102 1 85.44 86 SER A O 1
ATOM 670 N N . LEU A 1 87 ? -11.102 8.086 15.945 1 91.19 87 LEU A N 1
ATOM 671 C CA . LEU A 1 87 ? -10.719 8.727 14.688 1 91.19 87 LEU A CA 1
ATOM 672 C C . LEU A 1 87 ? -9.273 9.203 14.742 1 91.19 87 LEU A C 1
ATOM 674 O O . LEU A 1 87 ? -8.875 9.891 15.688 1 91.19 87 LEU A O 1
ATOM 678 N N . PHE A 1 88 ? -8.539 8.828 13.781 1 93.12 88 PHE A N 1
ATOM 679 C CA . PHE A 1 88 ? -7.16 9.289 13.602 1 93.12 88 PHE A CA 1
ATOM 680 C C . PHE A 1 88 ? -7.059 10.258 12.438 1 93.12 88 PHE A C 1
ATOM 682 O O . PHE A 1 88 ? -7.449 9.93 11.312 1 93.12 88 PHE A O 1
ATOM 689 N N . HIS A 1 89 ? -6.539 11.453 12.727 1 96.38 89 HIS A N 1
ATOM 690 C CA . HIS A 1 89 ? -6.441 12.492 11.711 1 96.38 89 HIS A CA 1
ATOM 691 C C . HIS A 1 89 ? -4.996 12.703 11.273 1 96.38 89 HIS A C 1
ATOM 693 O O . HIS A 1 89 ? -4.117 12.922 12.109 1 96.38 89 HIS A O 1
ATOM 699 N N . LEU A 1 90 ? -4.738 12.586 10.055 1 98.25 90 LEU A N 1
ATOM 700 C CA . LEU A 1 90 ? -3.49 13.039 9.453 1 98.25 90 LEU A CA 1
ATOM 701 C C . LEU A 1 90 ? -3.621 14.469 8.938 1 98.25 90 LEU A C 1
ATOM 703 O O . LEU A 1 90 ? -4.398 14.734 8.023 1 98.25 90 LEU A O 1
ATOM 707 N N . ASN A 1 91 ? -2.846 15.367 9.539 1 98.81 91 ASN A N 1
ATOM 708 C CA . ASN A 1 91 ? -2.875 16.781 9.156 1 98.81 91 ASN A CA 1
ATOM 709 C C . ASN A 1 91 ? -1.683 17.141 8.273 1 98.81 91 ASN A C 1
ATOM 711 O O . ASN A 1 91 ? -0.534 16.891 8.648 1 98.81 91 ASN A O 1
ATOM 715 N N . ILE A 1 92 ? -1.985 17.703 7.156 1 98.75 92 ILE A N 1
ATOM 716 C CA . ILE A 1 92 ? -0.962 18.141 6.215 1 98.75 92 ILE A CA 1
ATOM 717 C C . ILE A 1 92 ? -1.058 19.656 6.016 1 98.75 92 ILE A C 1
ATOM 719 O O . ILE A 1 92 ? -2.037 20.141 5.453 1 98.75 92 ILE A O 1
ATOM 723 N N . LYS A 1 93 ? -0.055 20.297 6.461 1 98.69 93 LYS A N 1
ATOM 724 C CA . LYS A 1 93 ? -0.01 21.75 6.301 1 98.69 93 LYS A CA 1
ATOM 725 C C . LYS A 1 93 ? 0.699 22.141 5.008 1 98.69 93 LYS A C 1
ATOM 727 O O . LYS A 1 93 ? 1.635 21.469 4.578 1 98.69 93 LYS A O 1
ATOM 732 N N . ASN A 1 94 ? 0.272 23.266 4.426 1 98 94 ASN A N 1
ATOM 733 C CA . ASN A 1 94 ? 0.927 23.828 3.248 1 98 94 ASN A CA 1
ATOM 734 C C . ASN A 1 94 ? 1.113 22.781 2.156 1 98 94 ASN A C 1
ATOM 736 O O . ASN A 1 94 ? 2.227 22.578 1.668 1 98 94 ASN A O 1
ATOM 740 N N . VAL A 1 95 ? -0.038 22.266 1.745 1 97.94 95 VAL A N 1
ATOM 741 C CA . VAL A 1 95 ? -0.052 21.203 0.749 1 97.94 95 VAL A CA 1
ATOM 742 C C . VAL A 1 95 ? 0.74 21.625 -0.482 1 97.94 95 VAL A C 1
ATOM 744 O O . VAL A 1 95 ? 0.625 22.781 -0.933 1 97.94 95 VAL A O 1
ATOM 747 N N . ASN A 1 96 ? 1.59 20.703 -0.994 1 95.81 96 ASN A N 1
ATOM 748 C CA . ASN A 1 96 ? 2.32 20.938 -2.238 1 95.81 96 ASN A CA 1
ATOM 749 C C . ASN A 1 96 ? 2.176 19.75 -3.189 1 95.81 96 ASN A C 1
ATOM 751 O O . ASN A 1 96 ? 1.492 18.766 -2.875 1 95.81 96 ASN A O 1
ATOM 755 N N . GLU A 1 97 ? 2.779 19.75 -4.305 1 91.94 97 GLU A N 1
ATOM 756 C CA . GLU A 1 97 ? 2.596 18.766 -5.359 1 91.94 97 GLU A CA 1
ATOM 757 C C . GLU A 1 97 ? 3.086 17.391 -4.914 1 91.94 97 GLU A C 1
ATOM 759 O O . GLU A 1 97 ? 2.545 16.359 -5.336 1 91.94 97 GLU A O 1
ATOM 764 N N . ASP A 1 98 ? 4.055 17.391 -4.039 1 91.81 98 ASP A N 1
ATOM 765 C CA . ASP A 1 98 ? 4.629 16.125 -3.59 1 91.81 98 ASP A CA 1
ATOM 766 C C . ASP A 1 98 ? 3.652 15.367 -2.697 1 91.81 98 ASP A C 1
ATOM 768 O O . ASP A 1 98 ? 3.834 14.18 -2.445 1 91.81 98 ASP A O 1
ATOM 772 N N . ASP A 1 99 ? 2.629 16.094 -2.277 1 95.56 99 ASP A N 1
ATOM 773 C CA . ASP A 1 99 ? 1.666 15.469 -1.379 1 95.56 99 ASP A CA 1
ATOM 774 C C . ASP A 1 99 ? 0.622 14.672 -2.162 1 95.56 99 ASP A C 1
ATOM 776 O O . ASP A 1 99 ? -0.177 13.945 -1.575 1 95.56 99 ASP A O 1
ATOM 780 N N . GLU A 1 100 ? 0.648 14.773 -3.475 1 93.25 100 GLU A N 1
ATOM 781 C CA . GLU A 1 100 ? -0.268 14 -4.309 1 93.25 100 GLU A CA 1
ATOM 782 C C . GLU A 1 100 ? -0.03 12.508 -4.148 1 93.25 100 GLU A C 1
ATOM 784 O O . GLU A 1 100 ? 1.115 12.062 -4.043 1 93.25 100 GLU A O 1
ATOM 789 N N . GLY A 1 101 ? -1.164 11.789 -4.211 1 93.12 101 GLY A N 1
ATOM 790 C CA . GLY A 1 101 ? -1.069 10.336 -4.125 1 93.12 101 GLY A CA 1
ATOM 791 C C . GLY A 1 101 ? -2.236 9.703 -3.393 1 93.12 101 GLY A C 1
ATOM 792 O O . GLY A 1 101 ? -3.205 10.391 -3.051 1 93.12 101 GLY A O 1
ATOM 793 N N . ALA A 1 102 ? -2.152 8.422 -3.262 1 94.94 102 ALA A N 1
ATOM 794 C CA . ALA A 1 102 ? -3.135 7.68 -2.475 1 94.94 102 ALA A CA 1
ATOM 795 C C . ALA A 1 102 ? -2.672 7.52 -1.029 1 94.94 102 ALA A C 1
ATOM 797 O O . ALA A 1 102 ? -1.497 7.246 -0.773 1 94.94 102 ALA A O 1
ATOM 798 N N . TYR A 1 103 ? -3.574 7.777 -0.127 1 97.44 103 TYR A N 1
ATOM 799 C CA . TYR A 1 103 ? -3.307 7.613 1.297 1 97.44 103 TYR A CA 1
ATOM 800 C C . TYR A 1 103 ? -4.16 6.496 1.887 1 97.44 103 TYR A C 1
ATOM 802 O O . TYR A 1 103 ? -5.352 6.391 1.585 1 97.44 103 TYR A O 1
ATOM 810 N N . PHE A 1 104 ? -3.545 5.629 2.709 1 97.31 104 PHE A N 1
ATOM 811 C CA . PHE A 1 104 ? -4.234 4.52 3.363 1 97.31 104 PHE A CA 1
ATOM 812 C C . PHE A 1 104 ? -3.908 4.484 4.852 1 97.31 104 PHE A C 1
ATOM 814 O O . PHE A 1 104 ? -2.791 4.809 5.258 1 97.31 104 PHE A O 1
ATOM 821 N N . CYS A 1 105 ? -4.797 4.121 5.602 1 96 105 CYS A N 1
ATOM 822 C CA . CYS A 1 105 ? -4.504 3.766 6.984 1 96 105 CYS A CA 1
ATOM 823 C C . CYS A 1 105 ? -4.805 2.295 7.246 1 96 105 CYS A C 1
ATOM 825 O O . CYS A 1 105 ? -5.66 1.706 6.586 1 96 105 CYS A O 1
ATOM 827 N N . GLN A 1 106 ? -4.09 1.741 8.016 1 93.94 106 GLN A N 1
ATOM 828 C CA . GLN A 1 106 ? -4.16 0.327 8.367 1 93.94 106 GLN A CA 1
ATOM 829 C C . GLN A 1 106 ? -4.152 0.138 9.883 1 93.94 106 GLN A C 1
ATOM 831 O O . GLN A 1 106 ? -3.42 0.83 10.594 1 93.94 106 GLN A O 1
ATOM 836 N N . SER A 1 107 ? -4.961 -0.771 10.336 1 92.44 107 SER A N 1
ATOM 837 C CA . SER A 1 107 ? -5.012 -1.035 11.773 1 92.44 107 SER A CA 1
ATOM 838 C C . SER A 1 107 ? -5.383 -2.488 12.055 1 92.44 107 SER A C 1
ATOM 840 O O . SER A 1 107 ? -6.035 -3.137 11.234 1 92.44 107 SER A O 1
ATOM 842 N N . GLY A 1 108 ? -4.914 -2.979 13.203 1 89.12 108 GLY A N 1
ATOM 843 C CA . GLY A 1 108 ? -5.25 -4.328 13.625 1 89.12 108 GLY A CA 1
ATOM 844 C C . GLY A 1 108 ? -4.18 -4.965 14.492 1 89.12 108 GLY A C 1
ATOM 845 O O . GLY A 1 108 ? -3.205 -4.309 14.859 1 89.12 108 GLY A O 1
ATOM 846 N N . ALA A 1 109 ? -4.477 -6.219 14.766 1 85 109 ALA A N 1
ATOM 847 C CA . ALA A 1 109 ? -3.445 -7.008 15.438 1 85 109 ALA A CA 1
ATOM 848 C C . ALA A 1 109 ? -2.326 -7.379 14.469 1 85 109 ALA A C 1
ATOM 850 O O . ALA A 1 109 ? -2.504 -7.312 13.25 1 85 109 ALA A O 1
ATOM 851 N N . ALA A 1 110 ? -1.142 -7.727 14.945 1 77.81 110 ALA A N 1
ATOM 852 C CA . ALA A 1 110 ? 0.053 -8 14.148 1 77.81 110 ALA A CA 1
ATOM 853 C C . ALA A 1 110 ? -0.25 -8.992 13.031 1 77.81 110 ALA A C 1
ATOM 855 O O . ALA A 1 110 ? 0.202 -8.812 11.898 1 77.81 110 ALA A O 1
ATOM 856 N N . TYR A 1 111 ? -1.114 -10.031 13.234 1 77.56 111 TYR A N 1
ATOM 857 C CA . TYR A 1 111 ? -1.354 -11.055 12.219 1 77.56 111 TYR A CA 1
ATOM 858 C C . TYR A 1 111 ? -2.717 -10.859 11.562 1 77.56 111 TYR A C 1
ATOM 860 O O . TYR A 1 111 ? -3.219 -11.758 10.883 1 77.56 111 TYR A O 1
ATOM 868 N N . SER A 1 112 ? -3.283 -9.742 11.82 1 82.75 112 SER A N 1
ATOM 869 C CA . SER A 1 112 ? -4.594 -9.445 11.25 1 82.75 112 SER A CA 1
ATOM 870 C C . SER A 1 112 ? -4.75 -7.957 10.961 1 82.75 112 SER A C 1
ATOM 872 O O . SER A 1 112 ? -5.648 -7.309 11.508 1 82.75 112 SER A O 1
ATOM 874 N N . MET A 1 113 ? -3.85 -7.453 10.211 1 88.19 113 MET A N 1
ATOM 875 C CA . MET A 1 113 ? -3.893 -6.043 9.828 1 88.19 113 MET A CA 1
ATOM 876 C C . MET A 1 113 ? -4.852 -5.824 8.664 1 88.19 113 MET A C 1
ATOM 878 O O . MET A 1 113 ? -4.879 -6.617 7.723 1 88.19 113 MET A O 1
ATOM 882 N N . LYS A 1 114 ? -5.699 -4.812 8.773 1 90.06 114 LYS A N 1
ATOM 883 C CA . LYS A 1 114 ? -6.637 -4.477 7.703 1 90.06 114 LYS A CA 1
ATOM 884 C C . LYS A 1 114 ? -6.52 -3.008 7.312 1 90.06 114 LYS A C 1
ATOM 886 O O . LYS A 1 114 ? -6.348 -2.143 8.172 1 90.06 114 LYS A O 1
ATOM 891 N N . PHE A 1 115 ? -6.57 -2.773 6.086 1 93.62 115 PHE A N 1
ATOM 892 C CA . PHE A 1 115 ? -6.703 -1.396 5.629 1 93.62 115 PHE A CA 1
ATOM 893 C C . PHE A 1 115 ? -8.102 -0.857 5.922 1 93.62 115 PHE A C 1
ATOM 895 O O . PHE A 1 115 ? -9.102 -1.453 5.512 1 93.62 115 PHE A O 1
ATOM 902 N N . LYS A 1 116 ? -8.148 0.27 6.559 1 92.75 116 LYS A N 1
ATOM 903 C CA . LYS A 1 116 ? -9.406 0.789 7.09 1 92.75 116 LYS A CA 1
ATOM 904 C C . LYS A 1 116 ? -9.977 1.875 6.184 1 92.75 116 LYS A C 1
ATOM 906 O O . LYS A 1 116 ? -11.195 2.076 6.141 1 92.75 116 LYS A O 1
ATOM 911 N N . SER A 1 117 ? -9.109 2.576 5.527 1 93.75 117 SER A N 1
ATOM 912 C CA . SER A 1 117 ? -9.562 3.609 4.602 1 93.75 117 SER A CA 1
ATOM 913 C C . SER A 1 117 ? -8.5 3.914 3.549 1 93.75 117 SER A C 1
ATOM 915 O O . SER A 1 117 ? -7.324 3.604 3.738 1 93.75 117 SER A O 1
ATOM 917 N N . GLY A 1 118 ? -8.922 4.414 2.457 1 96.25 118 GLY A N 1
ATOM 918 C CA . GLY A 1 118 ? -8.102 4.891 1.355 1 96.25 118 GLY A CA 1
ATOM 919 C C . GLY A 1 118 ? -8.688 6.109 0.663 1 96.25 118 GLY A C 1
ATOM 920 O O . GLY A 1 118 ? -9.906 6.238 0.54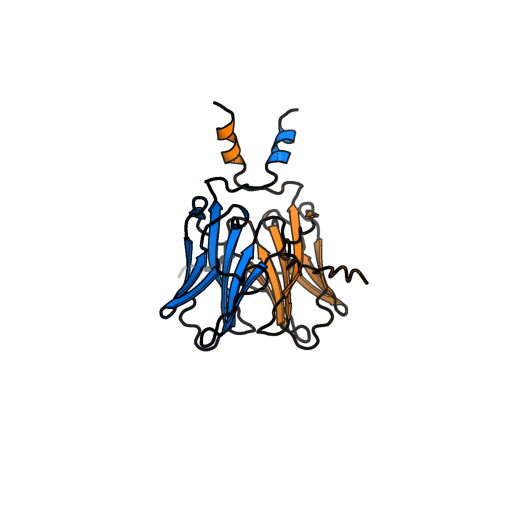7 1 96.25 118 GLY A O 1
ATOM 921 N N . ILE A 1 119 ? -7.852 6.996 0.229 1 96.38 119 ILE A N 1
ATOM 922 C CA . ILE A 1 119 ? -8.312 8.195 -0.462 1 96.38 119 ILE A CA 1
ATOM 923 C C . ILE A 1 119 ? -7.234 8.688 -1.426 1 96.38 119 ILE A C 1
ATOM 925 O O . ILE A 1 119 ? -6.043 8.625 -1.113 1 96.38 119 ILE A O 1
ATOM 929 N N . ILE A 1 120 ? -7.625 9.07 -2.566 1 94.31 120 ILE A N 1
ATOM 930 C CA . ILE A 1 120 ? -6.699 9.672 -3.518 1 94.31 120 ILE A CA 1
ATOM 931 C C . ILE A 1 120 ? -6.699 11.195 -3.342 1 94.31 120 ILE A C 1
ATOM 933 O O . ILE A 1 120 ? -7.762 11.82 -3.322 1 94.31 120 ILE A O 1
ATOM 937 N N . LEU A 1 121 ? -5.551 11.766 -3.184 1 95.62 121 LEU A N 1
ATOM 938 C CA . LEU A 1 121 ? -5.406 13.211 -3.084 1 95.62 121 LEU A CA 1
ATOM 939 C C . LEU A 1 121 ? -4.852 13.797 -4.383 1 95.62 121 LEU A C 1
ATOM 941 O O . LEU A 1 121 ? -3.715 13.508 -4.762 1 95.62 121 LEU A O 1
ATOM 945 N N . ALA A 1 122 ? -5.656 14.516 -5.039 1 92.31 122 ALA A N 1
ATOM 946 C CA . ALA A 1 122 ? -5.199 15.328 -6.164 1 92.31 122 ALA A CA 1
ATOM 947 C C . ALA A 1 122 ? -4.82 16.734 -5.703 1 92.31 122 ALA A C 1
ATOM 949 O O . ALA A 1 122 ? -5.512 17.328 -4.875 1 92.31 122 ALA A O 1
ATOM 950 N N . VAL A 1 123 ? -3.695 17.234 -6.172 1 92.38 123 VAL A N 1
ATOM 951 C CA . VAL A 1 123 ? -3.291 18.609 -5.863 1 92.38 123 VAL A CA 1
ATOM 952 C C . VAL A 1 123 ? -3.451 19.484 -7.102 1 92.38 123 VAL A C 1
ATOM 954 O O . VAL A 1 123 ? -2.889 19.188 -8.156 1 92.38 123 VAL A O 1
ATOM 957 N N . ASN A 1 124 ? -4.172 20.609 -7.012 1 85.56 124 ASN A N 1
ATOM 958 C CA . ASN A 1 124 ? -4.527 21.547 -8.07 1 85.56 124 ASN A CA 1
ATOM 959 C C . ASN A 1 124 ? -5.23 20.844 -9.227 1 85.56 124 ASN A C 1
ATOM 961 O O . ASN A 1 124 ? -5 21.172 -10.398 1 85.56 124 ASN A O 1
ATOM 965 N N . GLY A 1 125 ? -6.027 19.906 -8.891 1 66.25 125 GLY A N 1
ATOM 966 C CA . GLY A 1 125 ? -6.906 19.25 -9.852 1 66.25 125 GLY A CA 1
ATOM 967 C C . GLY A 1 125 ? -6.191 18.25 -10.734 1 66.25 125 GLY A C 1
ATOM 968 O O . GLY A 1 125 ? -6.809 17.625 -11.609 1 66.25 125 GLY A O 1
ATOM 969 N N . LYS A 1 126 ? -4.836 18.344 -10.734 1 57.66 126 LYS A N 1
ATOM 970 C CA . LYS A 1 126 ? -4.07 17.438 -11.57 1 57.66 126 LYS A CA 1
ATOM 971 C C . LYS A 1 126 ? -3.861 16.094 -10.875 1 57.66 126 LYS A C 1
ATOM 973 O O . LYS A 1 126 ? -3.521 16.047 -9.688 1 57.66 126 LYS A O 1
ATOM 978 N N . VAL A 1 127 ? -4.691 15.234 -11 1 56 127 VAL A N 1
ATOM 979 C CA . VAL A 1 127 ? -4.121 13.961 -10.562 1 56 127 VAL A CA 1
ATOM 980 C C . VAL A 1 127 ? -3.201 13.406 -11.648 1 56 127 VAL A C 1
ATOM 982 O O . VAL A 1 127 ? -3.637 13.164 -12.773 1 56 127 VAL A O 1
ATOM 985 N N . SER A 1 128 ? -1.909 14.008 -11.633 1 47.22 128 SER A N 1
ATOM 986 C CA . SER A 1 128 ? -0.953 13.523 -12.625 1 47.22 128 SER A CA 1
ATOM 987 C C . SER A 1 128 ? -1.074 12.016 -12.812 1 47.22 128 SER A C 1
ATOM 989 O O . SER A 1 128 ? -0.839 11.242 -11.875 1 47.22 128 SER A O 1
ATOM 991 N N . TYR A 1 129 ? -2.221 11.656 -13.234 1 47.06 129 TYR A N 1
ATOM 992 C CA . TYR A 1 129 ? -2.145 10.258 -13.648 1 47.06 129 TYR A CA 1
ATOM 993 C C . TYR A 1 129 ? -0.852 9.984 -14.406 1 47.06 129 TYR A C 1
ATOM 995 O O . TYR A 1 129 ? -0.53 10.672 -15.367 1 47.06 129 TYR A O 1
ATOM 1003 N N . PHE A 1 130 ? 0.271 10.078 -13.836 1 42.5 130 PHE A N 1
ATOM 1004 C CA . PHE A 1 130 ? 1.526 9.93 -14.562 1 42.5 130 PHE A CA 1
ATOM 1005 C C . PHE A 1 130 ? 1.269 9.531 -16.016 1 42.5 130 PHE A C 1
ATOM 1007 O O . PHE A 1 130 ? 1.673 10.242 -16.938 1 42.5 130 PHE A O 1
ATOM 1014 N N . HIS A 1 131 ? 1.992 8.297 -16.609 1 39.53 131 HIS A N 1
ATOM 1015 C CA . HIS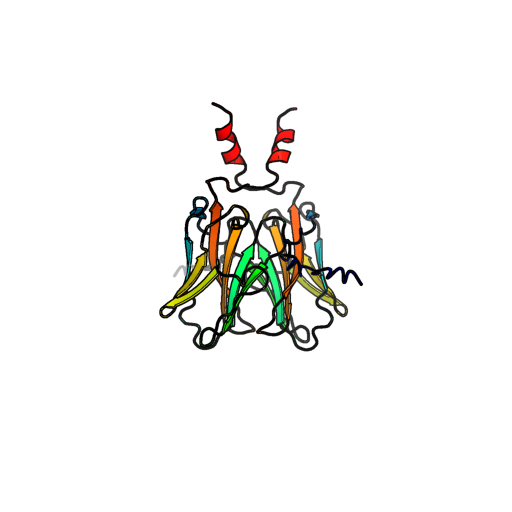 A 1 131 ? 2.359 8.102 -18.016 1 39.53 131 HIS A CA 1
ATOM 1016 C C . HIS A 1 131 ? 1.121 7.926 -18.891 1 39.53 131 HIS A C 1
ATOM 1018 O O . HIS A 1 131 ? 0.647 6.805 -19.078 1 39.53 131 HIS A O 1
ATOM 1024 N N . CYS A 1 132 ? 0.094 8.539 -18.578 1 37.69 132 CYS A N 1
ATOM 1025 C CA . CYS A 1 132 ? -0.791 8.586 -19.734 1 37.69 132 CYS A CA 1
ATOM 1026 C C . CYS A 1 132 ? -0.036 9.031 -20.984 1 37.69 132 CYS A C 1
ATOM 1028 O O . CYS A 1 132 ? -0.622 9.156 -22.062 1 37.69 132 CYS A O 1
ATOM 1030 N N . PHE A 1 133 ? 1.04 9.641 -20.938 1 36.72 133 PHE A N 1
ATOM 1031 C CA . PHE A 1 133 ? 1.68 10.039 -22.188 1 36.72 133 PHE A CA 1
ATOM 1032 C C . PHE A 1 133 ? 1.843 8.852 -23.125 1 36.72 133 PHE A C 1
ATOM 1034 O O . PHE A 1 133 ? 1.738 8.992 -24.344 1 36.72 133 PHE A O 1
ATOM 1041 N N . LEU A 1 134 ? 2.205 7.703 -22.672 1 35.31 134 LEU A N 1
ATOM 1042 C CA . LEU A 1 134 ? 2.381 6.723 -23.75 1 35.31 134 LEU A CA 1
ATOM 1043 C C . LEU A 1 134 ? 1.04 6.363 -24.375 1 35.31 134 LEU A C 1
ATOM 1045 O O . LEU A 1 134 ? 0.979 5.523 -25.281 1 35.31 134 LEU A O 1
ATOM 1049 N N . CYS A 1 135 ? -0.037 6.688 -23.812 1 34.94 135 CYS A N 1
ATOM 1050 C CA . CYS A 1 135 ? -1.232 6.508 -24.625 1 34.94 135 CYS A CA 1
ATOM 1051 C C . CYS A 1 135 ? -1.181 7.387 -25.859 1 34.94 135 CYS A C 1
ATOM 1053 O O . CYS A 1 135 ? -2.104 7.367 -26.688 1 34.94 135 CYS A O 1
ATOM 1055 N N . PHE A 1 136 ? -0.316 8.344 -26 1 35.16 136 PHE A N 1
ATOM 1056 C CA . PHE A 1 136 ? -0.269 9.016 -27.297 1 35.16 136 PHE A CA 1
ATOM 1057 C C . PHE A 1 136 ? 0.006 8.008 -28.422 1 35.16 136 PHE A C 1
ATOM 1059 O O . PHE A 1 136 ? -0.483 8.172 -29.531 1 35.16 136 PHE A O 1
ATOM 1066 N N . VAL A 1 137 ? 0.994 7.074 -28.344 1 33.88 137 VAL A N 1
ATOM 1067 C CA . VAL A 1 137 ? 1.382 6.352 -29.562 1 33.88 137 VAL A CA 1
ATOM 1068 C C . VAL A 1 137 ? 0.271 5.387 -29.953 1 33.88 137 VAL A C 1
ATOM 1070 O O . VAL A 1 137 ? 0.438 4.59 -30.891 1 33.88 137 VAL A O 1
ATOM 1073 N N . CYS A 1 138 ? -0.792 5.109 -29.25 1 30.73 138 CYS A N 1
ATOM 1074 C CA . CYS A 1 138 ? -1.672 4.211 -29.984 1 30.73 138 CYS A CA 1
ATOM 1075 C C . CYS A 1 138 ? -2.127 4.844 -31.297 1 30.73 138 CYS A C 1
ATOM 1077 O O . CYS A 1 138 ? -2.295 4.152 -32.312 1 30.73 138 CYS A O 1
ATOM 1079 N N . ILE A 1 139 ? -2.801 5.973 -31.312 1 29.64 139 ILE A N 1
ATOM 1080 C CA . ILE A 1 139 ? -3.582 6.23 -32.5 1 29.64 139 ILE A CA 1
ATOM 1081 C C . ILE A 1 139 ? -2.656 6.668 -33.656 1 29.64 139 ILE A C 1
ATOM 1083 O O . ILE A 1 139 ? -3.014 6.57 -34.812 1 29.64 139 ILE A O 1
ATOM 1087 N N . SER A 1 140 ? -1.502 7.273 -33.375 1 28.06 140 SER A N 1
ATOM 1088 C CA . SER A 1 140 ? 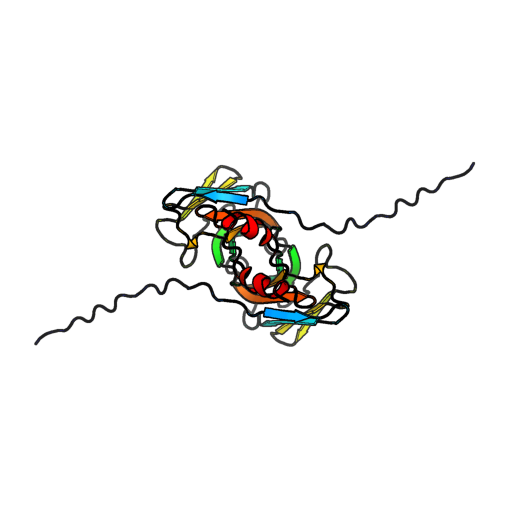-1.307 7.988 -34.625 1 28.06 140 SER A CA 1
ATOM 1089 C C . SER A 1 140 ? -0.967 7.031 -35.781 1 28.06 140 SER A C 1
ATOM 1091 O O . SER A 1 140 ? -0.523 7.457 -36.844 1 28.06 140 SER A O 1
ATOM 1093 N N . VAL A 1 141 ? -1.2 5.699 -35.625 1 24.38 141 VAL A N 1
ATOM 1094 C CA . VAL A 1 141 ? -1.09 5.16 -36.969 1 24.38 141 VAL A CA 1
ATOM 1095 C C . VAL A 1 141 ? -2.402 5.371 -37.719 1 24.38 141 VAL A C 1
ATOM 1097 O O . VAL A 1 141 ? -3.484 5.18 -37.156 1 24.38 141 VAL A O 1
ATOM 1100 N N . MET B 1 1 ? 46.125 30.391 10.266 1 35.28 1 MET B N 1
ATOM 1101 C CA . MET B 1 1 ? 45.531 29.062 10.242 1 35.28 1 MET B CA 1
ATOM 1102 C C . MET B 1 1 ? 44.031 29.141 9.961 1 35.28 1 MET B C 1
ATOM 1104 O O . MET B 1 1 ? 43.281 29.688 10.773 1 35.28 1 MET B O 1
ATOM 1108 N N . ILE B 1 2 ? 43.594 29.359 8.695 1 40.94 2 ILE B N 1
ATOM 1109 C CA . ILE B 1 2 ? 42.25 29.547 8.188 1 40.94 2 ILE B CA 1
ATOM 1110 C C . ILE B 1 2 ? 41.469 28.234 8.32 1 40.94 2 ILE B C 1
ATOM 1112 O O . ILE B 1 2 ? 41.844 27.219 7.715 1 40.94 2 ILE B O 1
ATOM 1116 N N . THR B 1 3 ? 40.875 27.969 9.555 1 34.53 3 THR B N 1
ATOM 1117 C CA . THR B 1 3 ? 40.031 26.797 9.742 1 34.53 3 THR B CA 1
ATOM 1118 C C . THR B 1 3 ? 38.781 26.891 8.883 1 34.53 3 THR B C 1
ATOM 1120 O O . THR B 1 3 ? 37.969 27.797 9.07 1 34.53 3 THR B O 1
ATOM 1123 N N . LEU B 1 4 ? 38.875 26.438 7.629 1 35.09 4 LEU B N 1
ATOM 1124 C CA . LEU B 1 4 ? 37.688 26.266 6.801 1 35.09 4 LEU B CA 1
ATOM 1125 C C . LEU B 1 4 ? 36.688 25.297 7.449 1 35.09 4 LEU B C 1
ATOM 1127 O O . LEU B 1 4 ? 37.031 24.125 7.633 1 35.09 4 LEU B O 1
ATOM 1131 N N . GLN B 1 5 ? 35.875 25.781 8.312 1 40.97 5 GLN B N 1
ATOM 1132 C CA . GLN B 1 5 ? 34.812 24.969 8.867 1 40.97 5 GLN B CA 1
ATOM 1133 C C . GLN B 1 5 ? 33.812 24.547 7.777 1 40.97 5 GLN B C 1
ATOM 1135 O O . GLN B 1 5 ? 33.188 25.391 7.141 1 40.97 5 GLN B O 1
ATOM 1140 N N . VAL B 1 6 ? 34.094 23.469 7.105 1 35.72 6 VAL B N 1
ATOM 1141 C CA . VAL B 1 6 ? 33.094 22.891 6.219 1 35.72 6 VAL B CA 1
ATOM 1142 C C . VAL B 1 6 ? 31.875 22.469 7.031 1 35.72 6 VAL B C 1
ATOM 1144 O O . VAL B 1 6 ? 31.953 21.625 7.914 1 35.72 6 VAL B O 1
ATOM 1147 N N . ASN B 1 7 ? 30.984 23.406 7.281 1 39.25 7 ASN B N 1
ATOM 1148 C CA . ASN B 1 7 ? 29.703 22.969 7.812 1 39.25 7 ASN B CA 1
ATOM 1149 C C . ASN B 1 7 ? 29.031 21.938 6.898 1 39.25 7 ASN B C 1
ATOM 1151 O O . ASN B 1 7 ? 28.781 22.234 5.727 1 39.25 7 ASN B O 1
ATOM 1155 N N . ILE B 1 8 ? 29.359 20.75 7.023 1 34.56 8 ILE B N 1
ATOM 1156 C CA . ILE B 1 8 ? 28.578 19.703 6.387 1 34.56 8 ILE B CA 1
ATOM 1157 C C . ILE B 1 8 ? 27.094 19.891 6.727 1 34.56 8 ILE B C 1
ATOM 1159 O O . ILE B 1 8 ? 26.703 19.766 7.887 1 34.56 8 ILE B O 1
ATOM 1163 N N . SER B 1 9 ? 26.453 20.812 6.105 1 39.03 9 SER B N 1
ATOM 1164 C CA . SER B 1 9 ? 24.984 20.766 6.219 1 39.03 9 SER B CA 1
ATOM 1165 C C . SER B 1 9 ? 24.469 19.344 6.078 1 39.03 9 SER B C 1
ATOM 1167 O O . SER B 1 9 ? 24.859 18.625 5.156 1 39.03 9 SER B O 1
ATOM 1169 N N . LEU B 1 10 ? 24.203 18.672 7.098 1 38.44 10 LEU B N 1
ATOM 1170 C CA . LEU B 1 10 ? 23.406 17.453 7.074 1 38.44 10 LEU B CA 1
ATOM 1171 C C . LEU B 1 10 ? 22.203 17.609 6.152 1 38.44 10 LEU B C 1
ATOM 1173 O O . LEU B 1 10 ? 21.25 18.297 6.496 1 38.44 10 LEU B O 1
ATOM 1177 N N . ILE B 1 11 ? 22.422 17.844 4.898 1 38.31 11 ILE B N 1
ATOM 1178 C CA . ILE B 1 11 ? 21.281 17.703 4 1 38.31 11 ILE B CA 1
ATOM 1179 C C . ILE B 1 11 ? 20.406 16.516 4.434 1 38.31 11 ILE B C 1
ATOM 1181 O O . ILE B 1 11 ? 20.906 15.398 4.566 1 38.31 11 ILE B O 1
ATOM 1185 N N . GLN B 1 12 ? 19.625 16.578 5.441 1 42.19 12 GLN B N 1
ATOM 1186 C CA . GLN B 1 12 ? 18.594 15.562 5.641 1 42.19 12 GLN B CA 1
ATOM 1187 C C . GLN B 1 12 ? 18.094 15.023 4.309 1 42.19 12 GLN B C 1
ATOM 1189 O O . GLN B 1 12 ? 17.641 15.789 3.455 1 42.19 12 GLN B O 1
ATOM 1194 N N . THR B 1 13 ? 18.875 14.281 3.586 1 44.31 13 THR B N 1
ATOM 1195 C CA . THR B 1 13 ? 18.453 13.688 2.318 1 44.31 13 THR B CA 1
ATOM 1196 C C . THR B 1 13 ? 17 13.25 2.381 1 44.31 13 THR B C 1
ATOM 1198 O O . THR B 1 13 ? 16.609 12.453 3.238 1 44.31 13 THR B O 1
ATOM 1201 N N . ALA B 1 14 ? 16.062 14.18 2.291 1 50.12 14 ALA B N 1
ATOM 1202 C CA . ALA B 1 14 ? 14.656 13.812 2.1 1 50.12 14 ALA B CA 1
ATOM 1203 C C . ALA B 1 14 ? 14.539 12.492 1.342 1 50.12 14 ALA B C 1
ATOM 1205 O O . ALA B 1 14 ? 15.195 12.297 0.316 1 50.12 14 ALA B O 1
ATOM 1206 N N . ASP B 1 15 ? 14.367 11.352 2.014 1 63.72 15 ASP B N 1
ATOM 1207 C CA . ASP B 1 15 ? 14.219 10.039 1.396 1 63.72 15 ASP B CA 1
ATOM 1208 C C . ASP B 1 15 ? 13.32 10.109 0.162 1 63.72 15 ASP B C 1
ATOM 1210 O O . ASP B 1 15 ? 12.188 10.578 0.24 1 63.72 15 ASP B O 1
ATOM 1214 N N . VAL B 1 16 ? 13.914 10.508 -0.974 1 70.25 16 VAL B N 1
ATOM 1215 C CA . VAL B 1 16 ? 13.258 10.516 -2.273 1 70.25 16 VAL B CA 1
ATOM 1216 C C . VAL B 1 16 ? 12.555 9.18 -2.506 1 70.25 16 VAL B C 1
ATOM 1218 O O . VAL B 1 16 ? 13.125 8.117 -2.258 1 70.25 16 VAL B O 1
ATOM 1221 N N . PRO B 1 17 ? 11.227 9.328 -2.822 1 80.12 17 PRO B N 1
ATOM 1222 C CA . PRO B 1 17 ? 10.531 8.07 -3.119 1 80.12 17 PRO B CA 1
ATOM 1223 C C . PRO B 1 17 ? 11.258 7.234 -4.172 1 80.12 17 PRO B C 1
ATOM 1225 O O . PRO B 1 17 ? 11.82 7.781 -5.121 1 80.12 17 PRO B O 1
ATOM 1228 N N . LEU B 1 18 ? 11.414 5.988 -3.93 1 88.5 18 LEU B N 1
ATOM 1229 C CA . LEU B 1 18 ? 12.07 5.039 -4.824 1 88.5 18 LEU B CA 1
ATOM 1230 C C . LEU B 1 18 ? 11.109 4.555 -5.902 1 88.5 18 LEU B C 1
ATOM 1232 O O . LEU B 1 18 ? 10.016 4.066 -5.594 1 88.5 18 LEU B O 1
ATOM 1236 N N . GLN B 1 19 ? 11.484 4.777 -7.184 1 92 19 GLN B N 1
ATOM 1237 C CA . GLN B 1 19 ? 10.68 4.219 -8.266 1 92 19 GLN B CA 1
ATOM 1238 C C . GLN B 1 19 ? 10.758 2.695 -8.273 1 92 19 GLN B C 1
ATOM 1240 O O . GLN B 1 19 ? 11.812 2.119 -8.016 1 92 19 GLN B O 1
ATOM 1245 N N . ILE B 1 20 ? 9.609 2.037 -8.555 1 94.19 20 ILE B N 1
ATOM 1246 C CA . ILE B 1 20 ? 9.609 0.579 -8.539 1 94.19 20 ILE B CA 1
ATOM 1247 C C . ILE B 1 20 ? 9.594 0.045 -9.969 1 94.19 20 ILE B C 1
ATOM 1249 O O . ILE B 1 20 ? 9.156 0.733 -10.891 1 94.19 20 ILE B O 1
ATOM 1253 N N . PRO B 1 21 ? 10.188 -1.1 -10.188 1 94.56 21 PRO B N 1
ATOM 1254 C CA . PRO B 1 21 ? 10.25 -1.657 -11.547 1 94.56 21 PRO B CA 1
ATOM 1255 C C . PRO B 1 21 ? 8.875 -2.061 -12.078 1 94.56 21 PRO B C 1
ATOM 1257 O O . PRO B 1 21 ? 7.902 -2.107 -11.312 1 94.56 21 PRO B O 1
ATOM 1260 N N . GLN B 1 22 ? 8.844 -2.203 -13.359 1 91.56 22 GLN B N 1
ATOM 1261 C CA . GLN B 1 22 ? 7.645 -2.705 -14.031 1 91.56 22 GLN B CA 1
ATOM 1262 C C . GLN B 1 22 ? 7.941 -3.996 -14.789 1 91.56 22 GLN B C 1
ATOM 1264 O O . GLN B 1 22 ? 9.031 -4.156 -15.352 1 91.56 22 GLN B O 1
ATOM 1269 N N . THR B 1 23 ? 7.02 -4.895 -14.766 1 94.06 23 THR B N 1
ATOM 1270 C CA . THR B 1 23 ? 7.102 -6.105 -15.57 1 94.06 23 THR B CA 1
ATOM 1271 C C . THR B 1 23 ? 5.805 -6.328 -16.344 1 94.06 23 THR B C 1
ATOM 1273 O O . THR B 1 23 ? 4.801 -5.656 -16.094 1 94.06 23 THR B O 1
ATOM 1276 N N . GLU B 1 24 ? 5.863 -7.121 -17.328 1 93.44 24 GLU B N 1
ATOM 1277 C CA . GLU B 1 24 ? 4.688 -7.418 -18.141 1 93.44 24 GLU B CA 1
ATOM 1278 C C . GLU B 1 24 ? 4.457 -8.922 -18.25 1 93.44 24 GLU B C 1
ATOM 1280 O O . GLU B 1 24 ? 5.414 -9.703 -18.281 1 93.44 24 GLU B O 1
ATOM 1285 N N . ALA B 1 25 ? 3.215 -9.281 -18.234 1 96 25 ALA B N 1
ATOM 1286 C CA . ALA B 1 25 ? 2.814 -10.664 -18.484 1 96 25 ALA B CA 1
ATOM 1287 C C . ALA B 1 25 ? 1.728 -10.742 -19.547 1 96 25 ALA B C 1
ATOM 1289 O O . ALA B 1 25 ? 0.946 -9.805 -19.719 1 96 25 ALA B O 1
ATOM 1290 N N . LYS B 1 26 ? 1.727 -11.852 -20.266 1 95.44 26 LYS B N 1
ATOM 1291 C CA . LYS B 1 26 ? 0.643 -12.125 -21.203 1 95.44 26 LYS B CA 1
ATOM 1292 C C . LYS B 1 26 ? -0.494 -12.883 -20.531 1 95.44 26 LYS B C 1
ATOM 1294 O O . LYS B 1 26 ? -0.289 -13.531 -19.5 1 95.44 26 LYS B O 1
ATOM 1299 N N . LEU B 1 27 ? -1.612 -12.734 -21.125 1 95.88 27 LEU B N 1
ATOM 1300 C CA . LEU B 1 27 ? -2.756 -13.492 -20.625 1 95.88 27 LEU B CA 1
ATOM 1301 C C . LEU B 1 27 ? -2.449 -14.992 -20.609 1 95.88 27 LEU B C 1
ATOM 1303 O O . LEU B 1 27 ? -1.854 -15.516 -21.547 1 95.88 27 LEU B O 1
ATOM 1307 N N . SER B 1 28 ? -2.881 -15.594 -19.531 1 96.69 28 SER B N 1
ATOM 1308 C CA . SER B 1 28 ? -2.861 -17.047 -19.344 1 96.69 28 SER B CA 1
ATOM 1309 C C . SER B 1 28 ? -1.452 -17.547 -19.031 1 96.69 28 SER B C 1
ATOM 1311 O O . SER B 1 28 ? -1.243 -18.734 -18.828 1 96.69 28 SER B O 1
ATOM 1313 N N . GLU B 1 29 ? -0.498 -16.672 -19 1 97 29 GLU B N 1
ATOM 1314 C CA . GLU B 1 29 ? 0.852 -17.062 -18.594 1 97 29 GLU B CA 1
ATOM 1315 C C . GLU B 1 29 ? 0.974 -17.188 -17.078 1 97 29 GLU B C 1
ATOM 1317 O O . GLU B 1 29 ? 0.107 -16.703 -16.344 1 97 29 GLU B O 1
ATOM 1322 N N . ASP B 1 30 ? 1.95 -17.969 -16.703 1 98.38 30 ASP B N 1
ATOM 1323 C CA . ASP B 1 30 ? 2.273 -18.016 -15.281 1 98.38 30 ASP B CA 1
ATOM 1324 C C . ASP B 1 30 ? 3.344 -16.984 -14.922 1 98.38 30 ASP B C 1
ATOM 1326 O O . ASP B 1 30 ? 4.234 -16.703 -15.727 1 98.38 30 ASP B O 1
ATOM 1330 N N . LEU B 1 31 ? 3.268 -16.422 -13.758 1 98.31 31 LEU B N 1
ATOM 1331 C CA . LEU B 1 31 ? 4.176 -15.367 -13.312 1 98.31 31 LEU B CA 1
ATOM 1332 C C . LEU B 1 31 ? 4.605 -15.594 -11.867 1 98.31 31 LEU B C 1
ATOM 1334 O O . LEU B 1 31 ? 3.793 -15.992 -11.031 1 98.31 31 LEU B O 1
ATOM 1338 N N . THR B 1 32 ? 5.852 -15.375 -11.594 1 98.56 32 THR B N 1
ATOM 1339 C CA . THR B 1 32 ? 6.363 -15.422 -10.227 1 98.56 32 THR B CA 1
ATOM 1340 C C . THR B 1 32 ? 6.973 -14.078 -9.828 1 98.56 32 THR B C 1
ATOM 1342 O O . THR B 1 32 ? 7.816 -13.539 -10.547 1 98.56 32 THR B O 1
ATOM 1345 N N . LEU B 1 33 ? 6.535 -13.5 -8.781 1 98.12 33 LEU B N 1
ATOM 1346 C CA . LEU B 1 33 ? 7.133 -12.312 -8.188 1 98.12 33 LEU B CA 1
ATOM 1347 C C . LEU B 1 33 ? 7.957 -12.68 -6.957 1 98.12 33 LEU B C 1
ATOM 1349 O O . LEU B 1 33 ? 7.551 -13.539 -6.168 1 98.12 33 LEU B O 1
ATOM 1353 N N . THR B 1 34 ? 9.086 -12.031 -6.789 1 96.56 34 THR B N 1
ATOM 1354 C CA . THR B 1 34 ? 10.008 -12.43 -5.734 1 96.56 34 THR B CA 1
ATOM 1355 C C . THR B 1 34 ? 10.234 -11.289 -4.75 1 96.56 34 THR B C 1
ATOM 1357 O O . THR B 1 34 ? 10.375 -10.133 -5.152 1 96.56 34 THR B O 1
ATOM 1360 N N . CYS B 1 35 ? 10.219 -11.562 -3.539 1 94.94 35 CYS B N 1
ATOM 1361 C CA . CYS B 1 35 ? 10.492 -10.633 -2.447 1 94.94 35 CYS B CA 1
ATOM 1362 C C . CYS B 1 35 ? 11.602 -11.156 -1.548 1 94.94 35 CYS B C 1
ATOM 1364 O O . CYS B 1 35 ? 11.562 -12.305 -1.101 1 94.94 35 CYS B O 1
ATOM 1366 N N . GLN B 1 36 ? 12.609 -10.406 -1.368 1 89.25 36 GLN B N 1
ATOM 1367 C CA . GLN B 1 36 ? 13.68 -10.742 -0.438 1 89.25 36 GLN B CA 1
ATOM 1368 C C . GLN B 1 36 ? 13.391 -10.195 0.958 1 89.25 36 GLN B C 1
ATOM 1370 O O . GLN B 1 36 ? 13.391 -8.977 1.167 1 89.25 36 GLN B O 1
ATOM 1375 N N . ALA B 1 37 ? 13.031 -10.961 1.767 1 80.25 37 ALA B N 1
ATOM 1376 C CA . ALA B 1 37 ? 12.727 -10.516 3.125 1 80.25 37 ALA B CA 1
ATOM 1377 C C . ALA B 1 37 ? 13.742 -11.07 4.121 1 80.25 37 ALA B C 1
ATOM 1379 O O . ALA B 1 37 ? 13.492 -11.102 5.328 1 80.25 37 ALA B O 1
ATOM 1380 N N . SER B 1 38 ? 15.031 -11.578 3.611 1 63.41 38 SER B N 1
ATOM 1381 C CA . SER B 1 38 ? 16.094 -12.211 4.379 1 63.41 38 SER B CA 1
ATOM 1382 C C . SER B 1 38 ? 16.766 -11.219 5.32 1 63.41 38 SER B C 1
ATOM 1384 O O . SER B 1 38 ? 16.875 -10.023 5.008 1 63.41 38 SER B O 1
ATOM 1386 N N . GLY B 1 39 ? 16.609 -11.398 6.645 1 58.34 39 GLY B N 1
ATOM 1387 C CA . GLY B 1 39 ? 17.297 -10.789 7.77 1 58.34 39 GLY B CA 1
ATOM 1388 C C . GLY B 1 39 ? 16.375 -10.469 8.93 1 58.34 39 GLY B C 1
ATOM 1389 O O . GLY B 1 39 ? 16.844 -10.148 10.031 1 58.34 39 GLY B O 1
ATOM 1390 N N . ASP B 1 40 ? 15.32 -10.484 8.414 1 55.38 40 ASP B N 1
ATOM 1391 C CA . ASP B 1 40 ? 14.508 -10.109 9.57 1 55.38 40 ASP B CA 1
ATOM 1392 C C . ASP B 1 40 ? 14.102 -11.336 10.383 1 55.38 40 ASP B C 1
ATOM 1394 O O . ASP B 1 40 ? 13.211 -12.086 9.977 1 55.38 40 ASP B O 1
ATOM 1398 N N . LYS B 1 41 ?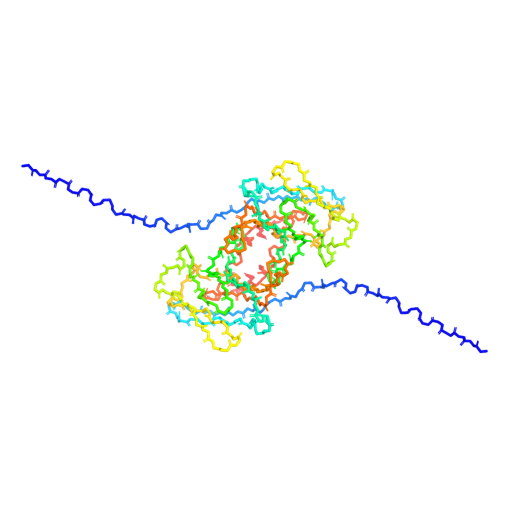 15.18 -12.125 10.914 1 56.62 41 LYS B N 1
ATOM 1399 C CA . LYS B 1 41 ? 14.953 -13.312 11.742 1 56.62 41 LYS B CA 1
ATOM 1400 C C . LYS B 1 41 ? 13.469 -13.461 12.078 1 56.62 41 LYS B C 1
ATOM 1402 O O . LYS B 1 41 ? 12.891 -14.531 11.875 1 56.62 41 LYS B O 1
ATOM 1407 N N . VAL B 1 42 ? 12.836 -12.828 13.078 1 58.97 42 VAL B N 1
ATOM 1408 C CA . VAL B 1 42 ? 11.539 -12.992 13.719 1 58.97 42 VAL B CA 1
ATOM 1409 C C . VAL B 1 42 ? 10.594 -11.883 13.25 1 58.97 42 VAL B C 1
ATOM 1411 O O . VAL B 1 42 ? 10.812 -10.703 13.539 1 58.97 42 VAL B O 1
ATOM 1414 N N . GLY B 1 43 ? 9.961 -12.047 11.875 1 82.62 43 GLY B N 1
ATOM 1415 C CA . GLY B 1 43 ? 9.055 -10.922 11.703 1 82.62 43 GLY B CA 1
ATOM 1416 C C . GLY B 1 43 ? 7.84 -11.25 10.859 1 82.62 43 GLY B C 1
ATOM 1417 O O . GLY B 1 43 ? 7.625 -12.414 10.5 1 82.62 43 GLY B O 1
ATOM 1418 N N . LEU B 1 44 ? 6.898 -10.461 10.805 1 89 44 LEU B N 1
ATOM 1419 C CA . LEU B 1 44 ? 5.672 -10.5 10.016 1 89 44 LEU B CA 1
ATOM 1420 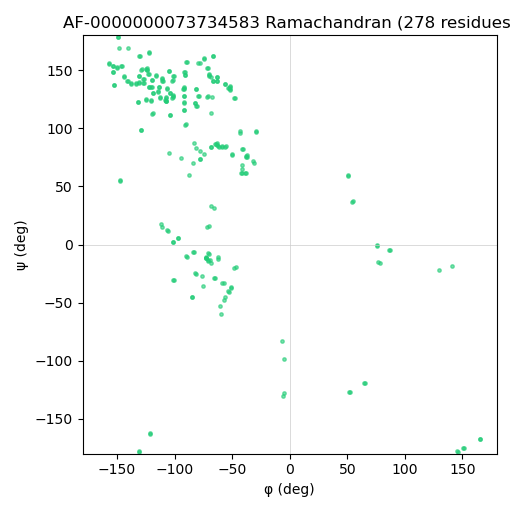C C . LEU B 1 44 ? 5.977 -10.305 8.531 1 89 44 LEU B C 1
ATOM 1422 O O . LEU B 1 44 ? 6.996 -9.711 8.18 1 89 44 LEU B O 1
ATOM 1426 N N . PHE B 1 45 ? 5.191 -11.008 7.777 1 91.81 45 PHE B N 1
ATOM 1427 C CA . PHE B 1 45 ? 5.352 -10.906 6.332 1 91.81 45 PHE B CA 1
ATOM 1428 C C . PHE B 1 45 ? 4 -10.734 5.645 1 91.81 45 PHE B C 1
ATOM 1430 O O . PHE B 1 45 ? 3.031 -11.406 5.996 1 91.81 45 PHE B O 1
ATOM 1437 N N . PHE B 1 46 ? 3.945 -9.805 4.59 1 94.5 46 PHE B N 1
ATOM 1438 C CA . PHE B 1 46 ? 2.719 -9.547 3.844 1 94.5 46 PHE B CA 1
ATOM 1439 C C . PHE B 1 46 ? 3.014 -9.367 2.359 1 94.5 46 PHE B C 1
ATOM 1441 O O . PHE B 1 46 ? 4.023 -8.758 1.992 1 94.5 46 PHE B O 1
ATOM 1448 N N . TRP B 1 47 ? 2.139 -9.906 1.515 1 96.56 47 TRP B N 1
ATOM 1449 C CA . TRP B 1 47 ? 2.016 -9.5 0.116 1 96.56 47 TRP B CA 1
ATOM 1450 C C . TRP B 1 47 ? 0.75 -8.68 -0.106 1 96.56 47 TRP B C 1
ATOM 1452 O O . TRP B 1 47 ? -0.323 -9.039 0.386 1 96.56 47 TRP B O 1
ATOM 1462 N N . TYR B 1 48 ? 0.945 -7.57 -0.84 1 97.12 48 TYR B N 1
ATOM 1463 C CA . TYR B 1 48 ? -0.195 -6.715 -1.156 1 97.12 48 TYR B CA 1
ATOM 1464 C C . TYR B 1 48 ? -0.327 -6.516 -2.662 1 97.12 48 TYR B C 1
ATOM 1466 O O . TYR B 1 48 ? 0.671 -6.535 -3.385 1 97.12 48 TYR B O 1
ATOM 1474 N N . LYS B 1 49 ? -1.536 -6.301 -3.057 1 97.12 49 LYS B N 1
ATOM 1475 C CA . LYS B 1 49 ? -1.843 -5.836 -4.406 1 97.12 49 LYS B CA 1
ATOM 1476 C C . LYS B 1 49 ? -2.621 -4.523 -4.371 1 97.12 49 LYS B C 1
ATOM 1478 O O . LYS B 1 49 ? -3.535 -4.359 -3.561 1 97.12 49 LYS B O 1
ATOM 1483 N N . MET B 1 50 ? -2.186 -3.639 -5.227 1 93.81 50 MET B N 1
ATOM 1484 C CA . MET B 1 50 ? -2.859 -2.346 -5.301 1 93.81 50 MET B CA 1
ATOM 1485 C C . MET B 1 50 ? -3.164 -1.972 -6.746 1 93.81 50 MET B C 1
ATOM 1487 O O . MET B 1 50 ? -2.27 -1.971 -7.594 1 93.81 50 MET B O 1
ATOM 1491 N N . LYS B 1 51 ? -4.41 -1.75 -6.965 1 89.44 51 LYS B N 1
ATOM 1492 C CA . LYS B 1 51 ? -4.832 -1.119 -8.211 1 89.44 51 LYS B CA 1
ATOM 1493 C C . LYS B 1 51 ? -5.195 0.346 -7.988 1 89.44 51 LYS B C 1
ATOM 1495 O O . LYS B 1 51 ? -5.902 0.678 -7.035 1 89.44 51 LYS B O 1
ATOM 1500 N N . PHE B 1 52 ? -4.66 1.135 -8.797 1 84.19 52 PHE B N 1
ATOM 1501 C CA . PHE B 1 52 ? -4.914 2.561 -8.617 1 84.19 52 PHE B CA 1
ATOM 1502 C C . PHE B 1 52 ? -6.41 2.832 -8.516 1 84.19 52 PHE B C 1
ATOM 1504 O O . PHE B 1 52 ? -7.203 2.291 -9.289 1 84.19 52 PHE B O 1
ATOM 1511 N N . GLY B 1 53 ? -6.754 3.631 -7.605 1 87.06 53 GLY B N 1
ATOM 1512 C CA . GLY B 1 53 ? -8.148 3.996 -7.422 1 87.06 53 GLY B CA 1
ATOM 1513 C C . GLY B 1 53 ? -8.906 3.031 -6.531 1 87.06 53 GLY B C 1
ATOM 1514 O O . GLY B 1 53 ? -10.078 3.254 -6.227 1 87.06 53 GLY B O 1
ATOM 1515 N N . TYR B 1 54 ? -8.25 2.018 -6.16 1 91.88 54 TYR B N 1
ATOM 1516 C CA . TYR B 1 54 ? -8.914 0.992 -5.363 1 91.88 54 TYR B CA 1
ATOM 1517 C C . TYR B 1 54 ? -8.203 0.789 -4.031 1 91.88 54 TYR B C 1
ATOM 1519 O O . TYR B 1 54 ? -7.062 1.22 -3.857 1 91.88 54 TYR B O 1
ATOM 1527 N N . MET B 1 55 ? -8.883 0.137 -3.158 1 95.62 55 MET B N 1
ATOM 1528 C CA . MET B 1 55 ? -8.305 -0.214 -1.862 1 95.62 55 MET B CA 1
ATOM 1529 C C . MET B 1 55 ? -7.234 -1.286 -2.016 1 95.62 55 MET B C 1
ATOM 1531 O O . MET B 1 55 ? -7.348 -2.17 -2.865 1 95.62 55 MET B O 1
ATOM 1535 N N . VAL B 1 56 ? -6.258 -1.217 -1.201 1 96.5 56 VAL B N 1
ATOM 1536 C CA . VAL B 1 56 ? -5.195 -2.215 -1.167 1 96.5 56 VAL B CA 1
ATOM 1537 C C . VAL B 1 56 ? -5.77 -3.572 -0.77 1 96.5 56 VAL B C 1
ATOM 1539 O O . VAL B 1 56 ? -6.602 -3.658 0.139 1 96.5 56 VAL B O 1
ATOM 1542 N N . GLU B 1 57 ? -5.297 -4.613 -1.374 1 96.38 57 GLU B N 1
ATOM 1543 C CA . GLU B 1 57 ? -5.711 -5.977 -1.051 1 96.38 57 GLU B CA 1
ATOM 1544 C C . GLU B 1 57 ? -4.555 -6.781 -0.468 1 96.38 57 GLU B C 1
ATOM 1546 O O . GLU B 1 57 ? -3.445 -6.762 -1.006 1 96.38 57 GLU B O 1
ATOM 1551 N N . THR B 1 58 ? -4.828 -7.449 0.639 1 95.62 58 THR B N 1
ATOM 1552 C CA . THR B 1 58 ? -3.838 -8.367 1.188 1 95.62 58 THR B CA 1
ATOM 1553 C C . THR B 1 58 ? -3.879 -9.711 0.457 1 95.62 58 THR B C 1
ATOM 1555 O O . THR B 1 58 ? -4.902 -10.398 0.467 1 95.62 58 THR B O 1
ATOM 1558 N N . ILE B 1 59 ? -2.783 -10.062 -0.159 1 97.25 59 ILE B N 1
ATOM 1559 C CA . ILE B 1 59 ? -2.699 -11.312 -0.897 1 97.25 59 ILE B CA 1
ATOM 1560 C C . ILE B 1 59 ? -2.348 -12.453 0.058 1 97.25 59 ILE B C 1
ATOM 1562 O O . ILE B 1 59 ? -2.951 -13.523 0.003 1 97.25 59 ILE B O 1
ATOM 1566 N N . ALA B 1 60 ? -1.403 -12.203 0.894 1 95.88 60 ALA B N 1
ATOM 1567 C CA . ALA B 1 60 ? -0.902 -13.219 1.812 1 95.88 60 ALA B CA 1
ATOM 1568 C C . ALA B 1 60 ? -0.318 -12.586 3.07 1 95.88 60 ALA B C 1
ATOM 1570 O O . ALA B 1 60 ? 0.155 -11.445 3.037 1 95.88 60 ALA B O 1
ATOM 1571 N N . GLU B 1 61 ? -0.423 -13.25 4.125 1 93.62 61 GLU B N 1
ATOM 1572 C CA . GLU B 1 61 ? 0.13 -12.781 5.395 1 93.62 61 GLU B CA 1
ATOM 1573 C C . GLU B 1 61 ? 0.62 -13.953 6.242 1 93.62 61 GLU B C 1
ATOM 1575 O O . GLU B 1 61 ? 0.145 -15.078 6.09 1 93.62 61 GLU B O 1
ATOM 1580 N N . GLY B 1 62 ? 1.618 -13.633 7.113 1 90.31 62 GLY B N 1
ATOM 1581 C CA . GLY B 1 62 ? 2.137 -14.617 8.047 1 90.31 62 GLY B CA 1
ATOM 1582 C C . GLY B 1 62 ? 3.455 -14.211 8.672 1 90.31 62 GLY B C 1
ATOM 1583 O O . GLY B 1 62 ? 3.814 -13.031 8.664 1 90.31 62 GLY B O 1
ATOM 1584 N N . ALA B 1 63 ? 4.074 -15.234 9.336 1 87.06 63 ALA B N 1
ATOM 1585 C CA . ALA B 1 63 ? 5.398 -15.031 9.914 1 87.06 63 ALA B CA 1
ATOM 1586 C C . ALA B 1 63 ? 6.484 -15.617 9.016 1 87.06 63 ALA B C 1
ATOM 1588 O O . ALA B 1 63 ? 6.301 -16.672 8.422 1 87.06 63 ALA B O 1
ATOM 1589 N N . VAL B 1 64 ? 7.613 -14.93 9 1 84.12 64 VAL B N 1
ATOM 1590 C CA . VAL B 1 64 ? 8.711 -15.305 8.117 1 84.12 64 VAL B CA 1
ATOM 1591 C C . VAL B 1 64 ? 9.125 -16.75 8.398 1 84.12 64 VAL B C 1
ATOM 1593 O O . VAL B 1 64 ? 9.5 -17.484 7.477 1 84.12 64 VAL B O 1
ATOM 1596 N N . HIS B 1 65 ? 9.008 -17.125 9.641 1 83.38 65 HIS B N 1
ATOM 1597 C CA . HIS B 1 65 ? 9.484 -18.453 10.023 1 83.38 65 HIS B CA 1
ATOM 1598 C C . HIS B 1 65 ? 8.328 -19.438 10.148 1 83.38 65 HIS B C 1
ATOM 1600 O O . HIS B 1 65 ? 8.523 -20.578 10.562 1 83.38 65 HIS B O 1
ATOM 1606 N N . LYS B 1 66 ? 7.102 -19 9.867 1 83.56 66 LYS B N 1
ATOM 1607 C CA . LYS B 1 66 ? 5.918 -19.859 9.898 1 83.56 66 LYS B CA 1
ATOM 1608 C C . LYS B 1 66 ? 5.219 -19.875 8.539 1 83.56 66 LYS B C 1
ATOM 1610 O O . LYS B 1 66 ? 5.844 -19.609 7.508 1 83.56 66 LYS B O 1
ATOM 1615 N N . GLU B 1 67 ? 4 -20.328 8.578 1 85.62 67 GLU B N 1
ATOM 1616 C CA . GLU B 1 67 ? 3.234 -20.453 7.336 1 85.62 67 GLU B CA 1
ATOM 1617 C C . GLU B 1 67 ? 2.682 -19.094 6.895 1 85.62 67 GLU B C 1
ATOM 1619 O O . GLU B 1 67 ? 2.164 -18.328 7.715 1 85.62 67 GLU B O 1
ATOM 1624 N N . ILE B 1 68 ? 2.957 -18.766 5.66 1 90.56 68 ILE B N 1
ATOM 1625 C CA . ILE B 1 68 ? 2.32 -17.625 5.016 1 90.56 68 ILE B CA 1
ATOM 1626 C C . ILE B 1 68 ? 1.054 -18.078 4.293 1 90.56 68 ILE B C 1
ATOM 1628 O O . ILE B 1 68 ? 1.1 -18.984 3.453 1 90.56 68 ILE B O 1
ATOM 1632 N N . THR B 1 69 ? -0.075 -17.5 4.629 1 94.56 69 THR B N 1
ATOM 1633 C CA . THR B 1 69 ? -1.356 -17.984 4.113 1 94.56 69 THR B CA 1
ATOM 1634 C C . THR B 1 69 ? -1.955 -16.969 3.145 1 94.56 69 THR B C 1
ATOM 1636 O O . THR B 1 69 ? -1.887 -15.758 3.383 1 94.56 69 THR B O 1
ATOM 1639 N N . LEU B 1 70 ? -2.541 -17.453 2.1 1 97 70 LEU B N 1
ATOM 1640 C CA . LEU B 1 70 ? -3.256 -16.609 1.143 1 97 70 LEU B CA 1
ATOM 1641 C C . LEU B 1 70 ? -4.555 -16.094 1.743 1 97 70 LEU B C 1
ATOM 1643 O O . LEU B 1 70 ? -5.172 -16.75 2.576 1 97 70 LEU B O 1
ATOM 1647 N N . GLN B 1 71 ? -4.926 -14.961 1.244 1 94.94 71 GLN B N 1
ATOM 1648 C CA . GLN B 1 71 ? -6.07 -14.297 1.858 1 94.94 71 GLN B CA 1
ATOM 1649 C C . GLN B 1 71 ? -7.164 -14.016 0.831 1 94.94 71 GLN B C 1
ATOM 1651 O O . GLN B 1 71 ? -6.875 -13.82 -0.352 1 94.94 71 GLN B O 1
ATOM 1656 N N . GLY B 1 72 ? -8.398 -14.008 1.328 1 92.69 72 GLY B N 1
ATOM 1657 C CA . GLY B 1 72 ? -9.539 -13.555 0.542 1 92.69 72 GLY B CA 1
ATOM 1658 C C . GLY B 1 72 ? -9.641 -14.234 -0.809 1 92.69 72 GLY B C 1
ATOM 1659 O O . GLY B 1 72 ? -9.586 -15.461 -0.896 1 92.69 72 GLY B O 1
ATOM 1660 N N . GLN B 1 73 ? -9.727 -13.359 -1.848 1 94.31 73 GLN B N 1
ATOM 1661 C CA . GLN B 1 73 ? -9.953 -13.852 -3.201 1 94.31 73 GLN B CA 1
ATOM 1662 C C . GLN B 1 73 ? -8.703 -14.523 -3.762 1 94.31 73 GLN B C 1
ATOM 1664 O O . GLN B 1 73 ? -8.758 -15.195 -4.793 1 94.31 73 GLN B O 1
ATOM 1669 N N . PHE B 1 74 ? -7.637 -14.328 -3.064 1 97.38 74 PHE B N 1
ATOM 1670 C CA . PHE B 1 74 ? -6.383 -14.875 -3.564 1 97.38 74 PHE B CA 1
ATOM 1671 C C . PHE B 1 74 ? -6.168 -16.297 -3.045 1 97.38 74 PHE B C 1
ATOM 1673 O O . PHE B 1 74 ? -5.234 -16.984 -3.467 1 97.38 74 PHE B O 1
ATOM 1680 N N . ASN B 1 75 ? -7.004 -16.688 -2.1 1 96.88 75 ASN B N 1
ATOM 1681 C CA . ASN B 1 75 ? -6.957 -18.062 -1.622 1 96.88 75 ASN B CA 1
ATOM 1682 C C . ASN B 1 75 ? -7.645 -19.016 -2.596 1 96.88 75 ASN B C 1
ATOM 1684 O O . ASN B 1 75 ? -8.734 -19.531 -2.314 1 96.88 75 ASN B O 1
ATOM 1688 N N . ASN B 1 76 ? -7.02 -19.281 -3.705 1 97.12 76 ASN B N 1
ATOM 1689 C CA . ASN B 1 76 ? -7.48 -20.188 -4.762 1 97.12 76 ASN B CA 1
ATOM 1690 C C . ASN B 1 76 ? -6.309 -20.844 -5.484 1 97.12 76 ASN B C 1
ATOM 1692 O O . ASN B 1 76 ? -5.148 -20.609 -5.145 1 97.12 76 ASN B O 1
ATOM 1696 N N . SER B 1 77 ? -6.555 -21.672 -6.41 1 97.62 77 SER B N 1
ATOM 1697 C CA . SER B 1 77 ? -5.539 -22.547 -6.992 1 97.62 77 SER B CA 1
ATOM 1698 C C . SER B 1 77 ? -4.582 -21.75 -7.883 1 97.62 77 SER B C 1
ATOM 1700 O O . SER B 1 77 ? -3.527 -22.266 -8.266 1 97.62 77 SER B O 1
ATOM 1702 N N . ARG B 1 78 ? -4.898 -20.516 -8.203 1 98.56 78 ARG B N 1
ATOM 1703 C CA . ARG B 1 78 ? -4.051 -19.75 -9.109 1 98.56 78 ARG B CA 1
ATOM 1704 C C . ARG B 1 78 ? -2.865 -19.141 -8.367 1 98.56 78 ARG B C 1
ATOM 1706 O O . ARG B 1 78 ? -1.831 -18.844 -8.969 1 98.56 78 ARG B O 1
ATOM 1713 N N . PHE B 1 79 ? -3.09 -18.969 -7.074 1 98.69 79 PHE B N 1
ATOM 1714 C CA . PHE B 1 79 ? -2.053 -18.297 -6.293 1 98.69 79 PHE B CA 1
ATOM 1715 C C . PHE B 1 79 ? -1.393 -19.281 -5.328 1 98.69 79 PHE B C 1
ATOM 1717 O O . PHE B 1 79 ? -2.064 -20.141 -4.75 1 98.69 79 PHE B O 1
ATOM 1724 N N . SER B 1 80 ? -0.089 -19.109 -5.168 1 98.25 80 SER B N 1
ATOM 1725 C CA . SER B 1 80 ? 0.65 -19.875 -4.16 1 98.25 80 SER B CA 1
ATOM 1726 C C . SER B 1 80 ? 1.889 -19.109 -3.697 1 98.25 80 SER B C 1
ATOM 1728 O O . SER B 1 80 ? 2.406 -18.266 -4.422 1 98.25 80 SER B O 1
ATOM 1730 N N . ILE B 1 81 ? 2.309 -19.359 -2.537 1 97.06 81 ILE B N 1
ATOM 1731 C CA . ILE B 1 81 ? 3.527 -18.797 -1.971 1 97.06 81 ILE B CA 1
ATOM 1732 C C . ILE B 1 81 ? 4.566 -19.891 -1.774 1 97.06 81 ILE B C 1
ATOM 1734 O O . ILE B 1 81 ? 4.262 -20.953 -1.213 1 97.06 81 ILE B O 1
ATOM 1738 N N . THR B 1 82 ? 5.711 -19.703 -2.295 1 95.19 82 THR B N 1
ATOM 1739 C CA . THR B 1 82 ? 6.824 -20.594 -2.016 1 95.19 82 THR B CA 1
ATOM 1740 C C . THR B 1 82 ? 8 -19.828 -1.418 1 95.19 82 THR B C 1
ATOM 1742 O O . THR B 1 82 ? 8.188 -18.641 -1.706 1 95.19 82 THR B O 1
ATOM 1745 N N . LYS B 1 83 ? 8.703 -20.5 -0.562 1 90.31 83 LYS B N 1
ATOM 1746 C CA . LYS B 1 83 ? 9.859 -19.906 0.107 1 90.31 83 LYS B CA 1
ATOM 1747 C C . LYS B 1 83 ? 11.133 -20.672 -0.222 1 90.31 83 LYS B C 1
ATOM 1749 O O . LYS B 1 83 ? 11.156 -21.906 -0.198 1 90.31 83 LYS B O 1
ATOM 1754 N N . ALA B 1 84 ? 12.109 -19.938 -0.611 1 89.19 84 ALA B N 1
ATOM 1755 C CA . ALA B 1 84 ? 13.453 -20.469 -0.817 1 89.19 84 ALA B CA 1
ATOM 1756 C C . ALA B 1 84 ? 14.492 -19.625 -0.085 1 89.19 84 ALA B C 1
ATOM 1758 O O . ALA B 1 84 ? 14.938 -18.594 -0.596 1 89.19 84 ALA B O 1
ATOM 1759 N N . GLY B 1 85 ? 14.906 -20.078 1.096 1 84.81 85 GLY B N 1
ATOM 1760 C CA . GLY B 1 85 ? 15.781 -19.25 1.901 1 84.81 85 GLY B CA 1
ATOM 1761 C C . GLY B 1 85 ? 15.125 -17.969 2.367 1 84.81 85 GLY B C 1
ATOM 1762 O O . GLY B 1 85 ? 14.078 -18 3.025 1 84.81 85 GLY B O 1
ATOM 1763 N N . SER B 1 86 ? 15.742 -16.875 1.923 1 85.25 86 SER B N 1
ATOM 1764 C CA . SER B 1 86 ? 15.203 -15.578 2.332 1 85.25 86 SER B CA 1
ATOM 1765 C C . SER B 1 86 ? 14.297 -14.992 1.259 1 85.25 86 SER B C 1
ATOM 1767 O O . SER B 1 86 ? 13.844 -13.852 1.374 1 85.25 86 SER B O 1
ATOM 1769 N N . LEU B 1 87 ? 14.07 -15.797 0.239 1 91.12 87 LEU B N 1
ATOM 1770 C CA . LEU B 1 87 ? 13.258 -15.32 -0.879 1 91.12 87 LEU B CA 1
ATOM 1771 C C . LEU B 1 87 ? 11.836 -15.867 -0.789 1 91.12 87 LEU B C 1
ATOM 1773 O O . LEU B 1 87 ? 11.641 -17.078 -0.622 1 91.12 87 LEU B O 1
ATOM 1777 N N . PHE B 1 88 ? 10.914 -14.992 -0.874 1 93.06 88 PHE B N 1
ATOM 1778 C CA . PHE B 1 88 ? 9.5 -15.344 -0.925 1 93.06 88 PHE B CA 1
ATOM 1779 C C . PHE B 1 88 ? 8.938 -15.117 -2.322 1 93.06 88 PHE B C 1
ATOM 1781 O O . PHE B 1 88 ? 9.031 -14.016 -2.863 1 93.06 88 PHE B O 1
ATOM 1788 N N . HIS B 1 89 ? 8.367 -16.188 -2.883 1 96.38 89 HIS B N 1
ATOM 1789 C CA . HIS B 1 89 ? 7.844 -16.109 -4.242 1 96.38 89 HIS B CA 1
ATOM 1790 C C . HIS B 1 89 ? 6.32 -16.125 -4.242 1 96.38 89 HIS B C 1
ATOM 1792 O O . HIS B 1 89 ? 5.699 -17.016 -3.654 1 96.38 89 HIS B O 1
ATOM 1798 N N . LEU B 1 90 ? 5.738 -15.164 -4.812 1 98.25 90 LEU B N 1
ATOM 1799 C CA . LEU B 1 90 ? 4.316 -15.18 -5.152 1 98.25 90 LEU B CA 1
ATOM 1800 C C . LEU B 1 90 ? 4.102 -15.711 -6.562 1 98.25 90 LEU B C 1
ATOM 1802 O O . LEU B 1 90 ? 4.539 -15.094 -7.539 1 98.25 90 LEU B O 1
ATOM 1806 N N . ASN B 1 91 ? 3.426 -16.844 -6.652 1 98.81 91 ASN B N 1
ATOM 1807 C CA . ASN B 1 91 ? 3.154 -17.469 -7.945 1 98.81 91 ASN B CA 1
ATOM 1808 C C . ASN B 1 91 ? 1.721 -17.203 -8.398 1 98.81 91 ASN B C 1
ATOM 1810 O O . ASN B 1 91 ? 0.771 -17.484 -7.664 1 98.81 91 ASN B O 1
ATOM 1814 N N . ILE B 1 92 ? 1.607 -16.703 -9.578 1 98.75 92 ILE B N 1
ATOM 1815 C CA . ILE B 1 92 ? 0.308 -16.422 -10.18 1 98.75 92 ILE B CA 1
ATOM 1816 C C . ILE B 1 92 ? 0.14 -17.234 -11.453 1 98.75 92 ILE B C 1
ATOM 1818 O O . ILE B 1 92 ? 0.841 -17.016 -12.445 1 98.75 92 ILE B O 1
ATOM 1822 N N . LYS B 1 93 ? -0.764 -18.141 -11.391 1 98.69 93 LYS B N 1
ATOM 1823 C CA . LYS B 1 93 ? -1.043 -18.969 -12.555 1 98.69 93 LYS B CA 1
ATOM 1824 C C . LYS B 1 93 ? -2.143 -18.359 -13.422 1 98.69 93 LYS B C 1
ATOM 1826 O O . LYS B 1 93 ? -3.061 -17.719 -12.906 1 98.69 93 LYS B O 1
ATOM 1831 N N . ASN B 1 94 ? -2.053 -18.594 -14.727 1 98 94 ASN B N 1
ATOM 1832 C CA . ASN B 1 94 ? -3.088 -18.172 -15.664 1 98 94 ASN B CA 1
ATOM 1833 C C . ASN B 1 94 ? -3.439 -16.703 -15.484 1 98 94 ASN B C 1
ATOM 1835 O O . ASN B 1 94 ? -4.609 -16.344 -15.312 1 98 94 ASN B O 1
ATOM 1839 N N . VAL B 1 95 ? -2.396 -15.898 -15.664 1 98 95 VAL B N 1
ATOM 1840 C CA . VAL B 1 95 ? -2.525 -14.461 -15.477 1 98 95 VAL B CA 1
ATOM 1841 C C . VAL B 1 95 ? -3.691 -13.93 -16.297 1 98 95 VAL B C 1
ATOM 1843 O O . VAL B 1 95 ? -3.867 -14.32 -17.453 1 98 95 VAL B O 1
ATOM 1846 N N . ASN B 1 96 ? -4.523 -13.062 -15.672 1 95.88 96 ASN B N 1
ATOM 1847 C CA . ASN B 1 96 ? -5.605 -12.383 -16.375 1 95.88 96 ASN B CA 1
ATOM 1848 C C . ASN B 1 96 ? -5.582 -10.875 -16.094 1 95.88 96 ASN B C 1
ATOM 1850 O O . ASN B 1 96 ? -4.715 -10.383 -15.383 1 95.88 96 ASN B O 1
ATOM 1854 N N . GLU B 1 97 ? -6.477 -10.141 -16.609 1 92.06 97 GLU B N 1
ATOM 1855 C CA . GLU B 1 97 ? -6.473 -8.68 -16.562 1 92.06 97 GLU B CA 1
ATOM 1856 C C . GLU B 1 97 ? -6.625 -8.188 -15.125 1 92.06 97 GLU B C 1
ATOM 1858 O O . GLU B 1 97 ? -6.098 -7.129 -14.766 1 92.06 97 GLU B O 1
ATOM 1863 N N . ASP B 1 98 ? -7.285 -8.961 -14.328 1 91.88 98 ASP B N 1
ATOM 1864 C CA . ASP B 1 98 ? -7.535 -8.555 -12.953 1 91.88 98 ASP B CA 1
ATOM 1865 C C . ASP B 1 98 ? -6.246 -8.594 -12.125 1 91.88 98 ASP B C 1
ATOM 1867 O O . ASP B 1 98 ? -6.188 -8.031 -11.031 1 91.88 98 ASP B O 1
ATOM 1871 N N . ASP B 1 99 ? -5.258 -9.25 -12.703 1 95.62 99 ASP B N 1
ATOM 1872 C CA . ASP B 1 99 ? -4.004 -9.375 -11.977 1 95.62 99 ASP B CA 1
ATOM 1873 C C . ASP B 1 99 ? -3.133 -8.133 -12.148 1 95.62 99 ASP B C 1
ATOM 1875 O O . ASP B 1 99 ? -2.111 -7.988 -11.477 1 95.62 99 ASP B O 1
ATOM 1879 N N . GLU B 1 100 ? -3.557 -7.215 -13 1 93.31 100 GLU B N 1
ATOM 1880 C CA . GLU B 1 100 ? -2.824 -5.965 -13.188 1 93.31 100 GLU B CA 1
ATOM 1881 C C . GLU B 1 100 ? -2.805 -5.145 -11.898 1 93.31 100 GLU B C 1
ATOM 1883 O O . GLU B 1 100 ? -3.801 -5.094 -11.172 1 93.31 100 GLU B O 1
ATOM 1888 N N . GLY B 1 101 ? -1.648 -4.484 -11.719 1 93.19 101 GLY B N 1
ATOM 1889 C CA . GLY B 1 101 ? -1.521 -3.619 -10.555 1 93.19 101 GLY B CA 1
ATOM 1890 C C . GLY B 1 101 ? -0.117 -3.592 -9.984 1 93.19 101 GLY B C 1
ATOM 1891 O O . GLY B 1 101 ? 0.809 -4.16 -10.562 1 93.19 101 GLY B O 1
ATOM 1892 N N . ALA B 1 102 ? 0.014 -2.855 -8.93 1 95.06 102 ALA B N 1
ATOM 1893 C CA . ALA B 1 102 ? 1.271 -2.826 -8.188 1 95.06 102 ALA B CA 1
ATOM 1894 C C . ALA B 1 102 ? 1.271 -3.865 -7.07 1 95.06 102 ALA B C 1
ATOM 1896 O O . ALA B 1 102 ? 0.268 -4.035 -6.371 1 95.06 102 ALA B O 1
ATOM 1897 N N . TYR B 1 103 ? 2.346 -4.586 -6.98 1 97.44 103 TYR B N 1
ATOM 1898 C CA . TYR B 1 103 ? 2.523 -5.578 -5.926 1 97.44 103 TYR B CA 1
ATOM 1899 C C . TYR B 1 103 ? 3.65 -5.176 -4.98 1 97.44 103 TYR B C 1
ATOM 1901 O O . TYR B 1 103 ? 4.707 -4.715 -5.426 1 97.44 103 TYR B O 1
ATOM 1909 N N . PHE B 1 104 ? 3.414 -5.312 -3.668 1 97.31 104 PHE B N 1
ATOM 1910 C CA . PHE B 1 104 ? 4.402 -4.984 -2.646 1 97.31 104 PHE B CA 1
ATOM 1911 C C . PHE B 1 104 ? 4.527 -6.117 -1.634 1 97.31 104 PHE B C 1
ATOM 1913 O O . PHE B 1 104 ? 3.539 -6.781 -1.31 1 97.31 104 PHE B O 1
ATOM 1920 N N . CYS B 1 105 ? 5.633 -6.336 -1.167 1 96 105 CYS B N 1
ATOM 1921 C CA . CYS B 1 105 ? 5.801 -7.18 0.012 1 96 105 CYS B CA 1
ATOM 1922 C C . CYS B 1 105 ? 6.363 -6.379 1.18 1 96 105 CYS B C 1
ATOM 1924 O O . CYS B 1 105 ? 7.07 -5.391 0.977 1 96 105 CYS B O 1
ATOM 1926 N N . GLN B 1 106 ? 5.984 -6.68 2.268 1 94 106 GLN B N 1
ATOM 1927 C CA . GLN B 1 106 ? 6.348 -6.012 3.516 1 94 106 GLN B CA 1
ATOM 1928 C C . GLN B 1 106 ? 6.797 -7.023 4.566 1 94 106 GLN B C 1
ATOM 1930 O O . GLN B 1 106 ? 6.215 -8.102 4.688 1 94 106 GLN B O 1
ATOM 1935 N N . SER B 1 107 ? 7.824 -6.664 5.293 1 92.56 107 SER B N 1
ATOM 1936 C CA . SER B 1 107 ? 8.32 -7.559 6.332 1 92.56 107 SER B CA 1
ATOM 1937 C C . SER B 1 107 ? 8.945 -6.773 7.48 1 92.56 107 SER B C 1
ATOM 1939 O O . SER B 1 107 ? 9.414 -5.652 7.289 1 92.56 107 SER B O 1
ATOM 1941 N N . GLY B 1 108 ? 8.898 -7.379 8.664 1 89.19 108 GLY B N 1
ATOM 1942 C CA . GLY B 1 108 ? 9.523 -6.777 9.836 1 89.19 108 GLY B CA 1
ATOM 1943 C C . GLY B 1 108 ? 8.836 -7.152 11.133 1 89.19 108 GLY B C 1
ATOM 1944 O O . GLY B 1 108 ? 7.93 -7.984 11.148 1 89.19 108 GLY B O 1
ATOM 1945 N N . ALA B 1 109 ? 9.359 -6.504 12.156 1 85.44 109 ALA B N 1
ATOM 1946 C CA . ALA B 1 109 ? 8.68 -6.633 13.438 1 85.44 109 ALA B CA 1
ATOM 1947 C C . ALA B 1 109 ? 7.391 -5.816 13.461 1 85.44 109 ALA B C 1
ATOM 1949 O O . ALA B 1 109 ? 7.195 -4.93 12.625 1 85.44 109 ALA B O 1
ATOM 1950 N N . ALA B 1 110 ? 6.449 -6.098 14.352 1 78.44 110 ALA B N 1
ATOM 1951 C CA . ALA B 1 110 ? 5.125 -5.484 14.422 1 78.44 110 ALA B CA 1
ATOM 1952 C C . ALA B 1 110 ? 5.223 -3.963 14.406 1 78.44 110 ALA B C 1
ATOM 1954 O O . ALA B 1 110 ? 4.441 -3.291 13.734 1 78.44 110 ALA B O 1
ATOM 1955 N N . TYR B 1 111 ? 6.246 -3.328 15.047 1 78.12 111 TYR B N 1
ATOM 1956 C CA . TYR B 1 111 ? 6.324 -1.874 15.141 1 78.12 111 TYR B CA 1
ATOM 1957 C C . TYR B 1 111 ? 7.402 -1.326 14.219 1 78.12 111 TYR B C 1
ATOM 1959 O O . TYR B 1 111 ? 7.805 -0.167 14.336 1 78.12 111 TYR B O 1
ATOM 1967 N N . SER B 1 112 ? 7.859 -2.17 13.359 1 83.19 112 SER B N 1
ATOM 1968 C CA . SER B 1 112 ? 8.898 -1.761 12.422 1 83.19 112 SER B CA 1
ATOM 1969 C C . SER B 1 112 ? 8.766 -2.492 11.086 1 83.19 112 SER B C 1
ATOM 1971 O O . SER B 1 112 ? 9.688 -3.197 10.664 1 83.19 112 SER B O 1
ATOM 1973 N N . MET B 1 113 ? 7.625 -2.381 10.523 1 88.25 113 MET B N 1
ATOM 1974 C CA . MET B 1 113 ? 7.367 -3.004 9.227 1 88.25 113 MET B CA 1
ATOM 1975 C C . MET B 1 113 ? 7.906 -2.145 8.086 1 88.25 113 MET B C 1
ATOM 1977 O O . MET B 1 113 ? 7.77 -0.919 8.117 1 88.25 113 MET B O 1
ATOM 1981 N N . LYS B 1 114 ? 8.602 -2.762 7.145 1 90.19 114 LYS B N 1
ATOM 1982 C CA . LYS B 1 114 ? 9.141 -2.055 5.988 1 90.19 114 LYS B CA 1
ATOM 1983 C C . LYS B 1 114 ? 8.719 -2.734 4.688 1 90.19 114 LYS B C 1
ATOM 1985 O O . LYS B 1 114 ? 8.695 -3.963 4.602 1 90.19 114 LYS B O 1
ATOM 1990 N N . PHE B 1 115 ? 8.383 -1.971 3.762 1 93.62 115 PHE B N 1
ATOM 1991 C CA . PHE B 1 115 ? 8.188 -2.506 2.42 1 93.62 115 PHE B CA 1
ATOM 1992 C C . PHE B 1 115 ? 9.523 -2.885 1.79 1 93.62 115 PHE B C 1
ATOM 1994 O O . PHE B 1 115 ? 10.438 -2.057 1.701 1 93.62 115 PHE B O 1
ATOM 2001 N N . LYS B 1 116 ? 9.602 -4.094 1.323 1 92.81 116 LYS B N 1
ATOM 2002 C CA . LYS B 1 116 ? 10.875 -4.66 0.892 1 92.81 116 LYS B CA 1
ATOM 2003 C C . LYS B 1 116 ? 11.016 -4.609 -0.627 1 92.81 116 LYS B C 1
ATOM 2005 O O . LYS B 1 116 ? 12.125 -4.539 -1.153 1 92.81 116 LYS B O 1
ATOM 2010 N N . SER B 1 117 ? 9.898 -4.688 -1.295 1 93.81 117 SER B N 1
ATOM 2011 C CA . SER B 1 117 ? 9.93 -4.605 -2.752 1 93.81 117 SER B CA 1
ATOM 2012 C C . SER B 1 117 ? 8.578 -4.164 -3.307 1 93.81 117 SER B C 1
ATOM 2014 O O . SER B 1 117 ? 7.555 -4.266 -2.623 1 93.81 117 SER B O 1
ATOM 2016 N N . GLY B 1 118 ? 8.602 -3.605 -4.453 1 96.31 118 GLY B N 1
ATOM 2017 C CA . GLY B 1 118 ? 7.441 -3.207 -5.234 1 96.31 118 GLY B CA 1
ATOM 2018 C C . GLY B 1 118 ? 7.633 -3.404 -6.727 1 96.31 118 GLY B C 1
ATOM 2019 O O . GLY B 1 118 ? 8.742 -3.238 -7.246 1 96.31 118 GLY B O 1
ATOM 2020 N N . ILE B 1 119 ? 6.598 -3.768 -7.414 1 96.5 119 ILE B N 1
ATOM 2021 C CA . ILE B 1 119 ? 6.676 -3.971 -8.859 1 96.5 119 ILE B CA 1
ATOM 2022 C C . ILE B 1 119 ? 5.309 -3.715 -9.492 1 96.5 119 ILE B C 1
ATOM 2024 O O . ILE B 1 119 ? 4.277 -4.074 -8.922 1 96.5 119 ILE B O 1
ATOM 2028 N N . ILE B 1 120 ? 5.309 -3.055 -10.57 1 94.38 120 ILE B N 1
ATOM 2029 C CA . ILE B 1 120 ? 4.074 -2.867 -11.328 1 94.38 120 ILE B CA 1
ATOM 2030 C C . ILE B 1 120 ? 3.924 -3.984 -12.359 1 94.38 120 ILE B C 1
ATOM 2032 O O . ILE B 1 120 ? 4.852 -4.266 -13.117 1 94.38 120 ILE B O 1
ATOM 2036 N N . LEU B 1 121 ? 2.803 -4.637 -12.352 1 95.69 121 LEU B N 1
ATOM 2037 C CA . LEU B 1 121 ? 2.5 -5.676 -13.328 1 95.69 121 LEU B CA 1
ATOM 2038 C C . LEU B 1 121 ? 1.526 -5.16 -14.383 1 95.69 121 LEU B C 1
ATOM 2040 O O . LEU B 1 121 ? 0.376 -4.84 -14.07 1 95.69 121 LEU B O 1
ATOM 2044 N N . ALA B 1 122 ? 2.004 -5.02 -15.555 1 92.25 122 ALA B N 1
ATOM 2045 C CA . ALA B 1 122 ? 1.14 -4.77 -16.703 1 92.25 122 ALA B CA 1
ATOM 2046 C C . ALA B 1 122 ? 0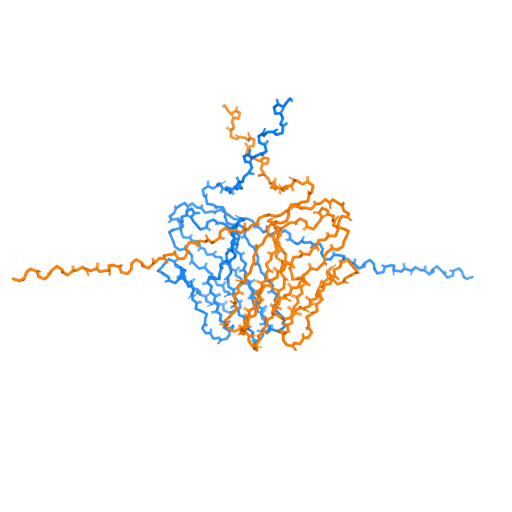.729 -6.078 -17.375 1 92.25 122 ALA B C 1
ATOM 2048 O O . ALA B 1 122 ? 1.547 -6.988 -17.531 1 92.25 122 ALA B O 1
ATOM 2049 N N . VAL B 1 123 ? -0.545 -6.215 -17.703 1 92.5 123 VAL B N 1
ATOM 2050 C CA . VAL B 1 123 ? -1.02 -7.391 -18.422 1 92.5 123 VAL B CA 1
ATOM 2051 C C . VAL B 1 123 ? -1.344 -7.016 -19.859 1 92.5 123 VAL B C 1
ATOM 2053 O O . VAL B 1 123 ? -2.148 -6.117 -20.109 1 92.5 123 VAL B O 1
ATOM 2056 N N . ASN B 1 124 ? -0.78 -7.723 -20.859 1 85.56 124 ASN B N 1
ATOM 2057 C CA . ASN B 1 124 ? -0.876 -7.496 -22.297 1 85.56 124 ASN B CA 1
ATOM 2058 C C . ASN B 1 124 ? -0.47 -6.074 -22.672 1 85.56 124 ASN B C 1
ATOM 2060 O O . ASN B 1 124 ? -1.077 -5.457 -23.547 1 85.56 124 ASN B O 1
ATOM 2064 N N . GLY B 1 125 ? 0.485 -5.586 -21.984 1 67 125 GLY B N 1
ATOM 2065 C CA . GLY B 1 125 ? 1.102 -4.312 -22.328 1 67 125 GLY B CA 1
ATOM 2066 C C . GLY B 1 125 ? 0.279 -3.113 -21.906 1 67 125 GLY B C 1
ATOM 2067 O O . GLY B 1 125 ? 0.68 -1.969 -22.125 1 67 125 GLY B O 1
ATOM 2068 N N . LYS B 1 126 ? -1.028 -3.385 -21.594 1 57.16 126 LYS B N 1
ATOM 2069 C CA . LYS B 1 126 ? -1.899 -2.281 -21.203 1 57.16 126 LYS B CA 1
ATOM 2070 C C . LYS B 1 126 ? -1.7 -1.921 -19.734 1 57.16 126 LYS B C 1
ATOM 2072 O O . LYS B 1 126 ? -1.657 -2.803 -18.875 1 57.16 126 LYS B O 1
ATOM 2077 N N . VAL B 1 127 ? -0.796 -1.198 -19.422 1 55.28 127 VAL B N 1
ATOM 2078 C CA . VAL B 1 127 ? -1.011 -0.76 -18.047 1 55.28 127 VAL B CA 1
ATOM 2079 C C . VAL B 1 127 ? -2.121 0.288 -18 1 55.28 127 VAL B C 1
ATOM 2081 O O . VAL B 1 127 ? -2.012 1.343 -18.641 1 55.28 127 VAL B O 1
ATOM 2084 N N . SER B 1 128 ? -3.416 -0.298 -18.094 1 47.22 128 SER B N 1
ATOM 2085 C CA . SER B 1 128 ? -4.551 0.616 -18.047 1 47.22 128 SER B CA 1
ATOM 2086 C C . SER B 1 128 ? -4.301 1.758 -17.062 1 47.22 128 SER B C 1
ATOM 2088 O O . SER B 1 128 ? -4.156 1.531 -15.859 1 47.22 128 SER B O 1
ATOM 2090 N N . TYR B 1 129 ? -3.307 2.477 -17.375 1 46.78 129 TYR B N 1
ATOM 2091 C CA . TYR B 1 129 ? -3.322 3.688 -16.562 1 46.78 129 TYR B CA 1
ATOM 2092 C C . TYR B 1 129 ? -4.734 4.246 -16.438 1 46.78 129 TYR B C 1
ATOM 2094 O O . TYR B 1 129 ? -5.434 4.406 -17.438 1 46.78 129 TYR B O 1
ATOM 2102 N N . PHE B 1 130 ? -5.633 3.668 -15.797 1 42.19 130 PHE B N 1
ATOM 2103 C CA . PHE B 1 130 ? -7.004 4.16 -15.758 1 42.19 130 PHE B CA 1
ATOM 2104 C C . PHE B 1 130 ? -7.125 5.496 -16.469 1 42.19 130 PHE B C 1
ATOM 2106 O O . PHE B 1 130 ? -7.781 5.594 -17.516 1 42.19 130 PHE B O 1
ATOM 2113 N N . HIS B 1 131 ? -7.848 6.676 -15.75 1 39.44 131 HIS B N 1
ATOM 2114 C CA . HIS B 1 131 ? -8.539 7.797 -16.375 1 39.44 131 HIS B CA 1
ATOM 2115 C C . HIS B 1 131 ? -7.562 8.695 -17.141 1 39.44 131 HIS B C 1
ATOM 2117 O O . HIS B 1 131 ? -7.004 9.633 -16.562 1 39.44 131 HIS B O 1
ATOM 2123 N N . CYS B 1 132 ? -6.574 8.188 -17.656 1 37.84 132 CYS B N 1
ATOM 2124 C CA . CYS B 1 132 ? -6.027 9.109 -18.656 1 37.84 132 CYS B CA 1
ATOM 2125 C C . CYS B 1 132 ? -7.129 9.656 -19.547 1 37.84 132 CYS B C 1
ATOM 2127 O O . CYS B 1 132 ? -6.855 10.406 -20.484 1 37.84 132 CYS B O 1
ATOM 2129 N N . PHE B 1 133 ? -8.242 9.133 -19.672 1 37 133 PHE B N 1
ATOM 2130 C CA . PHE B 1 133 ? -9.227 9.742 -20.562 1 37 133 PHE B CA 1
ATOM 2131 C C . PHE B 1 133 ? -9.43 11.211 -20.203 1 37 133 PHE B C 1
ATOM 2133 O O . PHE B 1 133 ? -9.648 12.039 -21.094 1 37 133 PHE B O 1
ATOM 2140 N N . LEU B 1 134 ? -9.477 11.594 -19 1 35.44 134 LEU B N 1
ATOM 2141 C CA . LEU B 1 134 ? -9.773 13.016 -18.859 1 35.44 134 LEU B CA 1
ATOM 2142 C C . LEU B 1 134 ? -8.602 13.867 -19.359 1 35.44 134 LEU B C 1
ATOM 2144 O O . LEU B 1 134 ? -8.656 15.094 -19.312 1 35.44 134 LEU B O 1
ATOM 2148 N N . CYS B 1 135 ? -7.465 13.336 -19.531 1 35.41 135 CYS B N 1
ATOM 2149 C CA . CYS B 1 135 ? -6.523 14.195 -20.234 1 35.41 135 CYS B CA 1
ATOM 2150 C C . CYS B 1 135 ? -7.027 14.523 -21.641 1 35.41 135 CYS B C 1
ATOM 2152 O O . CYS B 1 135 ? -6.359 15.227 -22.391 1 35.41 135 CYS B O 1
ATOM 2154 N N . PHE B 1 136 ? -8.039 13.898 -22.156 1 35.16 136 PHE B N 1
ATOM 2155 C CA . PHE B 1 136 ? -8.523 14.422 -23.438 1 35.16 136 PHE B CA 1
ATOM 2156 C C . PHE B 1 136 ? -8.883 15.898 -23.312 1 35.16 136 PHE B C 1
ATOM 2158 O O . PHE B 1 136 ? -8.734 16.672 -24.266 1 35.16 136 PHE B O 1
ATOM 2165 N N . VAL B 1 137 ? -9.609 16.391 -22.266 1 33.94 137 VAL B N 1
ATOM 2166 C CA . VAL B 1 137 ? -10.133 17.75 -22.359 1 33.94 137 VAL B CA 1
ATOM 2167 C C . VAL B 1 137 ? -8.984 18.75 -22.266 1 33.94 137 VAL B C 1
ATOM 2169 O O . VAL B 1 137 ? -9.211 19.969 -22.219 1 33.94 137 VAL B O 1
ATOM 2172 N N . CYS B 1 138 ? -7.734 18.484 -21.984 1 31.02 138 CYS B N 1
ATOM 2173 C CA . CYS B 1 138 ? -6.898 19.672 -22.094 1 31.02 138 CYS B CA 1
ATOM 2174 C C . CYS B 1 138 ? -6.93 20.234 -23.516 1 31.02 138 CYS B C 1
ATOM 2176 O O . CYS B 1 138 ? -6.789 21.438 -23.703 1 31.02 138 CYS B O 1
ATOM 2178 N N . ILE B 1 139 ? -6.664 19.5 -24.547 1 29.89 139 ILE B N 1
ATOM 2179 C CA . ILE B 1 139 ? -6.301 20.234 -25.75 1 29.89 139 ILE B CA 1
ATOM 2180 C C . ILE B 1 139 ? -7.551 20.859 -26.375 1 29.89 139 ILE B C 1
ATOM 2182 O O . ILE B 1 139 ? -7.465 21.875 -27.078 1 29.89 139 ILE B O 1
ATOM 2186 N N . SER B 1 140 ? -8.719 20.203 -26.328 1 27.61 140 SER B N 1
ATOM 2187 C CA . SER B 1 140 ? -9.375 20.672 -27.547 1 27.61 140 SER B CA 1
ATOM 2188 C C . SER B 1 140 ? -9.812 22.125 -27.422 1 27.61 140 SER B C 1
ATOM 2190 O O . SER B 1 140 ? -10.586 22.625 -28.234 1 27.61 140 SER B O 1
ATOM 2192 N N . VAL B 1 141 ? -9.273 22.859 -26.391 1 25.06 141 VAL B N 1
ATOM 2193 C CA . VAL B 1 141 ? -9.625 24.219 -26.781 1 25.06 141 VAL B CA 1
ATOM 2194 C C . VAL B 1 141 ? -8.625 24.75 -27.797 1 25.06 141 VAL B C 1
ATOM 2196 O O . VAL B 1 141 ? -7.414 24.531 -27.656 1 25.06 141 VAL B O 1
#

Secondary structure (DSSP, 8-state):
---------------PPPB--EEEE-TT--EEEEEE-TT-SS-EEEEEEE-TTB--EEEEEEETTS-EEE-GGG-STTEEEEEETTEEEEEE-S--GGG-EEEEEEEEETTEEEEEEEEEEEETTB---GGGGGGGGGTT-/---------------PPPB--EEEE-TT--EEEEEE-TT-SS-EEEEEEE-TTB--EEEEEEETTS-EEE-GGG-STTEEEEEETTEEEEEE-S--GGG-EEEEEEEEETTEEEEEEEEEEEETTB---GGGGGGGGGTT-

Nearest PDB structures (foldseek):
  7f5h-assembly1_C  TM=8.461E-01  e=2.241E-07  Vicugna pacos
  2q3a-assembly1_B  TM=8.034E-01  e=1.598E-07  unclassified
  6n7u-assembly1_A  TM=8.147E-01  e=5.219E-07  Homo sapiens
  4l1d-assembly3_C  TM=7.840E-01  e=4.933E-07  Homo sapiens
  5dhz-assembly1_H  TM=8.498E-01  e=1.908E-06  Oryctolagus cuniculus

Radius of gyration: 21.5 Å; Cα contacts (8 Å, |Δi|>4): 585; chains: 2; bounding box: 89×63×59 Å

Foldseek 3Di:
DPPPPPPPPPPVPPPPDDDAAEDEDEAQAKDKDKFQQPDQVWKKKWKWWDDPPDDIDTQWIDIQVDDIAGDDPNRDPQWDWDDDHRMIMIMGGRDDQVRFGKMWMWMHHPVDIDIGHMYGYHYPPDNCPDPPVVVVPPPPD/DPPPPPPPPPPVPPPPDDDAAEDEDEAQAKDKDKFQQPPQVWKKKWKWWDDPPDDIDTQWIDIQVDDIAGDDPNRDPQWDWDDDHRMIMIMGGRDDQVRFGKMWMWMHHPVDIDIGHIYGYHYPPCSCPDPPVVVVPPPPD